Protein AF-A0A7V2X942-F1 (afdb_monomer_lite)

Radius of gyration: 26.46 Å; chains: 1; bounding box: 80×64×67 Å

pLDDT: mean 72.37, std 18.82, range [25.97, 95.19]

Structure (mmCIF, N/CA/C/O backbone):
data_AF-A0A7V2X942-F1
#
_entry.id   AF-A0A7V2X942-F1
#
loop_
_atom_site.group_PDB
_atom_site.id
_atom_site.type_symbol
_atom_site.label_atom_id
_atom_site.label_alt_id
_atom_site.label_comp_id
_atom_site.label_asym_id
_atom_site.label_entity_id
_atom_site.label_seq_id
_atom_site.pdbx_PDB_ins_code
_atom_site.Cartn_x
_atom_site.Cartn_y
_atom_site.Cartn_z
_atom_site.occupancy
_atom_site.B_iso_or_equiv
_atom_site.auth_seq_id
_atom_site.auth_comp_id
_atom_site.auth_asym_id
_atom_site.auth_atom_id
_atom_site.pdbx_PDB_model_num
ATOM 1 N N . MET A 1 1 ? -52.838 -31.222 39.484 1.00 51.66 1 MET A N 1
ATOM 2 C CA . MET A 1 1 ? -52.151 -30.084 40.133 1.00 51.66 1 MET A CA 1
ATOM 3 C C . MET A 1 1 ? -51.310 -29.405 39.066 1.00 51.66 1 MET A C 1
ATOM 5 O O . MET A 1 1 ? -50.659 -30.112 38.314 1.00 51.66 1 MET A O 1
ATOM 9 N N . LYS A 1 2 ? -51.457 -28.090 38.876 1.00 62.53 2 LYS A N 1
ATOM 10 C CA . LYS A 1 2 ? -50.834 -27.348 37.770 1.00 62.53 2 LYS A CA 1
ATOM 11 C C . LYS A 1 2 ? -49.681 -26.539 38.351 1.00 62.53 2 LYS A C 1
ATOM 13 O O . LYS A 1 2 ? -49.923 -25.525 39.005 1.00 62.53 2 LYS A O 1
ATOM 18 N N . ASP A 1 3 ? -48.462 -27.030 38.169 1.00 62.97 3 ASP A N 1
ATOM 19 C CA . ASP A 1 3 ? -47.255 -26.383 38.676 1.00 62.97 3 ASP A CA 1
ATOM 20 C C . ASP A 1 3 ? -47.063 -25.052 37.948 1.00 62.97 3 ASP A C 1
ATOM 22 O O . ASP A 1 3 ? -46.877 -24.996 36.731 1.00 62.97 3 ASP A O 1
ATOM 26 N N . ARG A 1 4 ? -47.188 -23.944 38.684 1.00 67.31 4 ARG A N 1
ATOM 27 C CA . ARG A 1 4 ? -46.929 -22.614 38.133 1.00 67.31 4 ARG A CA 1
ATOM 28 C C . ARG A 1 4 ? -45.420 -22.429 38.042 1.00 67.31 4 ARG A C 1
ATOM 30 O O . ARG A 1 4 ? -44.764 -22.228 39.061 1.00 67.31 4 ARG A O 1
ATOM 37 N N . ALA A 1 5 ? -44.884 -22.500 36.826 1.00 67.19 5 ALA A N 1
ATOM 38 C CA . ALA A 1 5 ? -43.506 -22.122 36.542 1.00 67.19 5 ALA A CA 1
ATOM 39 C C . ALA A 1 5 ? -43.265 -20.687 37.042 1.00 67.19 5 ALA A C 1
ATOM 41 O O . ALA A 1 5 ? -43.983 -19.761 36.663 1.00 67.19 5 ALA A O 1
ATOM 42 N N . LYS A 1 6 ? -42.294 -20.506 37.945 1.00 64.69 6 LYS A N 1
ATOM 43 C CA . LYS A 1 6 ? -41.880 -19.182 38.419 1.00 64.69 6 LYS A CA 1
ATOM 44 C C . LYS A 1 6 ? -41.243 -18.430 37.252 1.00 64.69 6 LYS A C 1
ATOM 46 O O . LYS A 1 6 ? -40.155 -18.790 36.813 1.00 64.69 6 LYS A O 1
ATOM 51 N N . THR A 1 7 ? -41.900 -17.380 36.776 1.00 67.38 7 THR A N 1
ATOM 52 C CA . THR A 1 7 ? -41.284 -16.412 35.867 1.00 67.38 7 THR A CA 1
ATOM 53 C C . THR A 1 7 ? -40.210 -15.651 36.645 1.00 67.38 7 THR A C 1
ATOM 55 O O . THR A 1 7 ? -40.533 -14.844 37.514 1.00 67.38 7 THR A O 1
ATOM 58 N N . ALA A 1 8 ? -38.937 -15.949 36.387 1.00 72.81 8 ALA A N 1
ATOM 59 C CA . ALA A 1 8 ? -37.821 -15.177 36.924 1.00 72.81 8 ALA A CA 1
ATOM 60 C C . ALA A 1 8 ? -37.770 -13.817 36.208 1.00 72.81 8 ALA A C 1
ATOM 62 O O . ALA A 1 8 ? -37.641 -13.766 34.986 1.00 72.81 8 ALA A O 1
ATOM 63 N N . GLY A 1 9 ? -37.931 -12.725 36.956 1.00 77.81 9 GLY A N 1
ATOM 64 C CA . GLY A 1 9 ? -37.763 -11.359 36.457 1.00 77.81 9 GLY A CA 1
ATOM 65 C C . GLY A 1 9 ? -36.366 -10.831 36.780 1.00 77.81 9 GLY A C 1
ATOM 66 O O . GLY A 1 9 ? -35.834 -11.137 37.844 1.00 77.81 9 GLY A O 1
ATOM 67 N N . PHE A 1 10 ? -35.788 -10.040 35.875 1.00 80.00 10 PHE A N 1
ATOM 68 C CA . PHE A 1 10 ? -34.543 -9.305 36.120 1.00 80.00 10 PHE A CA 1
ATOM 69 C C . PHE A 1 10 ? -34.796 -8.115 37.048 1.00 80.00 10 PHE A C 1
ATOM 71 O O . PHE A 1 10 ? -35.808 -7.419 36.923 1.00 80.00 10 PHE A O 1
ATOM 78 N N . THR A 1 11 ? -33.868 -7.852 37.964 1.00 89.25 11 THR A N 1
ATOM 79 C CA . THR A 1 11 ? -33.931 -6.665 38.819 1.00 89.25 11 THR A CA 1
ATOM 80 C C . THR A 1 11 ? -33.437 -5.424 38.066 1.00 89.25 11 THR A C 1
ATOM 82 O O . THR A 1 11 ? -32.523 -5.488 37.244 1.00 89.25 11 THR A O 1
ATOM 85 N N . LEU A 1 12 ? -34.012 -4.252 38.363 1.00 88.06 12 LEU A N 1
ATOM 86 C CA . LEU A 1 12 ? -33.547 -2.973 37.798 1.00 88.06 12 LEU A CA 1
ATOM 87 C C . LEU A 1 12 ? -32.070 -2.706 38.116 1.00 88.06 12 LEU A C 1
ATOM 89 O O . LEU A 1 12 ? -31.360 -2.134 37.295 1.00 88.06 12 LEU A O 1
ATOM 93 N N . ILE A 1 13 ? -31.603 -3.145 39.287 1.00 92.56 13 ILE A N 1
ATOM 94 C CA . ILE A 1 13 ? -30.211 -2.976 39.707 1.00 92.56 13 ILE A CA 1
ATOM 95 C C . ILE A 1 13 ? -29.246 -3.875 38.923 1.00 92.56 13 ILE A C 1
ATOM 97 O O . ILE A 1 13 ? -28.147 -3.427 38.604 1.00 92.56 13 ILE A O 1
ATOM 101 N N . GLU A 1 14 ? -29.655 -5.090 38.541 1.00 90.50 14 GLU A N 1
ATOM 102 C CA . GLU A 1 14 ? -28.864 -5.938 37.638 1.00 90.50 14 GLU A CA 1
ATOM 103 C C . GLU A 1 14 ? -28.677 -5.262 36.286 1.00 90.50 14 GLU A C 1
ATOM 105 O O . GLU A 1 14 ? -27.558 -5.186 35.784 1.00 90.50 14 GLU A O 1
ATOM 110 N N . VAL A 1 15 ? -29.748 -4.707 35.718 1.00 91.38 15 VAL A N 1
ATOM 111 C CA . VAL A 1 15 ? -29.653 -4.009 34.432 1.00 91.38 15 VAL A CA 1
ATOM 112 C C . VAL A 1 15 ? -28.805 -2.737 34.561 1.00 91.38 15 VAL A C 1
ATOM 114 O O . VAL A 1 15 ? -27.996 -2.459 33.678 1.00 91.38 15 VAL A O 1
ATOM 117 N N . LEU A 1 16 ? -28.914 -2.006 35.678 1.00 91.25 16 LEU A N 1
ATOM 118 C CA . LEU A 1 16 ? -28.149 -0.782 35.946 1.00 91.25 16 LEU A CA 1
ATOM 119 C C . LEU A 1 16 ? -26.635 -1.037 36.035 1.00 91.25 16 LEU A C 1
ATOM 121 O O . LEU A 1 16 ? -25.843 -0.302 35.444 1.00 91.25 16 LEU A O 1
ATOM 125 N N . LEU A 1 17 ? -26.221 -2.083 36.756 1.00 93.06 17 LEU A N 1
ATOM 126 C CA . LEU A 1 17 ? -24.806 -2.436 36.879 1.00 93.06 17 LEU A CA 1
ATOM 127 C C . LEU A 1 17 ? -24.234 -2.878 35.523 1.00 93.06 17 LEU A C 1
ATOM 129 O O . LEU A 1 17 ? -23.119 -2.494 35.171 1.00 93.06 17 LEU A O 1
ATOM 133 N N . VAL A 1 18 ? -25.010 -3.637 34.742 1.00 94.25 18 VAL A N 1
ATOM 134 C CA . VAL A 1 18 ? -24.592 -4.133 33.422 1.00 94.25 18 VAL A CA 1
ATOM 135 C C . VAL A 1 18 ? -24.328 -2.978 32.459 1.00 94.25 18 VAL A C 1
ATOM 137 O O . VAL A 1 18 ? -23.242 -2.908 31.883 1.00 94.25 18 VAL A O 1
ATOM 140 N N . ILE A 1 19 ? -25.266 -2.034 32.320 1.00 94.44 19 ILE A N 1
ATOM 141 C CA . ILE A 1 19 ? -25.045 -0.866 31.452 1.00 94.44 19 ILE A CA 1
ATOM 142 C C . ILE A 1 19 ? -23.899 0.012 31.973 1.00 94.44 19 ILE A C 1
ATOM 144 O O . ILE A 1 19 ? -23.135 0.548 31.174 1.00 94.44 19 ILE A O 1
ATOM 148 N N . GLY A 1 20 ? -23.719 0.098 33.297 1.00 94.75 20 GLY A N 1
ATOM 149 C CA . GLY A 1 20 ? -22.613 0.826 33.916 1.00 94.75 20 GLY A CA 1
ATOM 150 C C . GLY A 1 20 ? -21.244 0.274 33.513 1.00 94.75 20 GLY A C 1
ATOM 151 O O . GLY A 1 20 ? -20.373 1.033 33.087 1.00 94.75 20 GLY A O 1
ATOM 152 N N . ILE A 1 21 ? -21.063 -1.048 33.572 1.00 95.19 21 ILE A N 1
ATOM 153 C CA . ILE A 1 21 ? -19.805 -1.699 33.180 1.00 95.19 21 ILE A CA 1
ATOM 154 C C . ILE A 1 21 ? -19.565 -1.561 31.667 1.00 95.19 21 ILE A C 1
ATOM 156 O O . ILE A 1 21 ? -18.447 -1.246 31.254 1.00 95.19 21 ILE A O 1
ATOM 160 N N . VAL A 1 22 ? -20.599 -1.729 30.831 1.00 94.25 22 VAL A N 1
ATOM 161 C CA . VAL A 1 22 ? -20.476 -1.585 29.366 1.00 94.25 22 VAL A CA 1
ATOM 162 C C . VAL A 1 22 ? -20.051 -0.164 28.974 1.00 94.25 22 VAL A C 1
ATOM 164 O O . VAL A 1 22 ? -19.186 -0.013 28.112 1.00 94.25 22 VAL A O 1
ATOM 167 N N . CYS A 1 23 ? -20.573 0.874 29.636 1.00 93.31 23 CYS A N 1
ATOM 168 C CA . CYS A 1 23 ? -20.173 2.264 29.393 1.00 93.31 23 CYS A CA 1
ATOM 169 C C . CYS A 1 23 ? -18.691 2.522 29.713 1.00 93.31 23 CYS A C 1
ATOM 171 O O . CYS A 1 23 ? -18.012 3.211 28.950 1.00 93.31 23 CYS A O 1
ATOM 173 N N . ILE A 1 24 ? -18.170 1.943 30.802 1.00 93.06 24 ILE A N 1
ATOM 174 C CA . ILE A 1 24 ? -16.750 2.070 31.172 1.00 93.06 24 ILE A CA 1
ATOM 175 C C . ILE A 1 24 ? -15.861 1.379 30.126 1.00 93.06 24 ILE A C 1
ATOM 177 O O . ILE A 1 24 ? -14.900 1.979 29.641 1.00 93.06 24 ILE A O 1
ATOM 181 N N . LEU A 1 25 ? -16.198 0.145 29.732 1.00 93.00 25 LEU A N 1
ATOM 182 C CA . LEU A 1 25 ? -15.440 -0.607 28.723 1.00 93.00 25 LEU A CA 1
ATOM 183 C C . LEU A 1 25 ? -15.456 0.088 27.352 1.00 93.00 25 LEU A C 1
ATOM 185 O O . LEU A 1 25 ? -14.412 0.206 26.706 1.00 93.00 25 LEU A O 1
ATOM 189 N N . ALA A 1 26 ? -16.618 0.590 26.926 1.00 87.88 26 ALA A N 1
ATOM 190 C CA . ALA A 1 26 ? -16.758 1.324 25.672 1.00 87.88 26 ALA A CA 1
ATOM 191 C C . ALA A 1 26 ? -15.941 2.627 25.678 1.00 87.88 26 ALA A C 1
ATOM 193 O O . ALA A 1 26 ? -15.289 2.939 24.682 1.00 87.88 26 ALA A O 1
ATOM 194 N N . GLY A 1 27 ? -15.908 3.349 26.805 1.00 85.81 27 GLY A N 1
ATOM 195 C CA . GLY A 1 27 ? -15.112 4.569 26.955 1.00 85.81 27 GLY A CA 1
ATOM 196 C C . GLY A 1 27 ? -13.612 4.347 26.732 1.00 85.81 27 GLY A C 1
ATOM 197 O O . GLY A 1 27 ? -12.976 5.128 26.024 1.00 85.81 27 GLY A O 1
ATOM 198 N N . ILE A 1 28 ? -13.050 3.251 27.257 1.00 84.06 28 ILE A N 1
ATOM 199 C CA . ILE A 1 28 ? -11.627 2.913 27.061 1.00 84.06 28 ILE A CA 1
ATOM 200 C C . ILE A 1 28 ? -11.344 2.549 25.593 1.00 84.06 28 ILE A C 1
ATOM 202 O O . ILE A 1 28 ? -10.320 2.946 25.032 1.00 84.06 28 ILE A O 1
ATOM 206 N N . ALA A 1 29 ? -12.259 1.829 24.938 1.00 76.50 29 ALA A N 1
ATOM 207 C CA . ALA A 1 29 ? -12.080 1.382 23.557 1.00 76.50 29 ALA A CA 1
ATOM 208 C C . ALA A 1 29 ? -12.009 2.542 22.541 1.00 76.50 29 ALA A C 1
ATOM 210 O O . ALA A 1 29 ? -11.243 2.465 21.575 1.00 76.50 29 ALA A O 1
ATOM 211 N N . VAL A 1 30 ? -12.753 3.635 22.765 1.00 75.06 30 VAL A N 1
ATOM 212 C CA . VAL A 1 30 ? -12.797 4.793 21.849 1.00 75.06 30 VAL A CA 1
ATOM 213 C C . VAL A 1 30 ? -11.419 5.431 21.655 1.00 75.06 30 VAL A C 1
ATOM 215 O O . VAL A 1 30 ? -11.063 5.775 20.527 1.00 75.06 30 VAL A O 1
ATOM 218 N N . PHE A 1 31 ? -10.607 5.536 22.711 1.00 69.31 31 PHE A N 1
ATOM 219 C CA . PHE A 1 31 ? -9.278 6.149 22.613 1.00 69.31 31 PHE A CA 1
ATOM 220 C C . PHE A 1 31 ? -8.318 5.352 21.708 1.00 69.31 31 PHE A C 1
ATOM 222 O O . PHE A 1 31 ? -7.492 5.930 21.005 1.00 69.31 31 PHE A O 1
ATOM 229 N N . SER A 1 32 ? -8.445 4.023 21.671 1.00 70.19 32 SER A N 1
ATOM 230 C CA . SER A 1 32 ? -7.518 3.149 20.935 1.00 70.19 32 SER A CA 1
ATOM 231 C C . SER A 1 32 ? -7.975 2.807 19.508 1.00 70.19 32 SER A C 1
ATOM 233 O O . SER A 1 32 ? -7.152 2.491 18.640 1.00 70.19 32 SER A O 1
ATOM 235 N N . TYR A 1 33 ? -9.279 2.894 19.228 1.00 77.44 33 TYR A N 1
ATOM 236 C CA . TYR A 1 33 ? -9.850 2.453 17.953 1.00 77.44 33 TYR A CA 1
ATOM 237 C C . TYR A 1 33 ? -9.317 3.235 16.739 1.00 77.44 33 TYR A C 1
ATOM 239 O O . TYR A 1 33 ? -8.958 2.634 15.727 1.00 77.44 33 TYR A O 1
ATOM 247 N N . SER A 1 34 ? -9.200 4.563 16.845 1.00 73.69 34 SER A N 1
ATOM 248 C CA . SER A 1 34 ? -8.756 5.413 15.727 1.00 73.69 34 SER A CA 1
ATOM 249 C C . SER A 1 34 ? -7.305 5.128 15.313 1.00 73.69 34 SER A C 1
ATOM 251 O O . SER A 1 34 ? -7.021 4.907 14.136 1.00 73.69 34 SER A O 1
ATOM 253 N N . SER A 1 35 ? -6.387 5.033 16.283 1.00 75.12 35 SER A N 1
ATOM 254 C CA . SER A 1 35 ? -4.972 4.750 16.002 1.00 75.12 35 SER A CA 1
ATOM 255 C C . SER A 1 35 ? -4.771 3.337 15.451 1.00 75.12 35 SER A C 1
ATOM 257 O O . SER A 1 35 ? -4.022 3.141 14.494 1.00 75.12 35 SER A O 1
ATOM 259 N N . SER A 1 36 ? -5.471 2.351 16.021 1.00 81.00 36 SER A N 1
ATOM 260 C CA . SER A 1 36 ? -5.388 0.956 15.577 1.00 81.00 36 SER A CA 1
ATOM 261 C C . SER A 1 36 ? -5.909 0.775 14.148 1.00 81.00 36 SER A C 1
ATOM 263 O O . SER A 1 36 ? -5.323 0.024 13.371 1.00 81.00 36 SER A O 1
ATOM 265 N N . LYS A 1 37 ? -6.956 1.515 13.764 1.00 82.00 37 LYS A N 1
ATOM 266 C CA . LYS A 1 37 ? -7.506 1.495 12.404 1.00 82.00 37 LYS A CA 1
ATOM 267 C C . LYS A 1 37 ? -6.512 2.029 11.367 1.00 82.00 37 LYS A C 1
ATOM 269 O O . LYS A 1 37 ? -6.309 1.382 10.344 1.00 82.00 37 LYS A O 1
ATOM 274 N N . THR A 1 38 ? -5.846 3.151 11.641 1.00 79.81 38 THR A N 1
ATOM 275 C CA . THR A 1 38 ? -4.814 3.688 10.734 1.00 79.81 38 THR A CA 1
ATOM 276 C C . THR A 1 38 ? -3.635 2.727 10.592 1.00 79.81 38 THR A C 1
ATOM 278 O O . THR A 1 38 ? -3.178 2.481 9.481 1.00 79.81 38 THR A O 1
ATOM 281 N N . LYS A 1 39 ? -3.195 2.096 11.689 1.00 81.75 39 LYS A N 1
ATOM 282 C CA . LYS A 1 39 ? -2.141 1.067 11.641 1.00 81.75 39 LYS A CA 1
ATOM 283 C C . LYS A 1 39 ? -2.546 -0.153 10.811 1.00 81.75 39 LYS A C 1
ATOM 285 O O . LYS A 1 39 ? -1.702 -0.721 10.126 1.00 81.75 39 LYS A O 1
ATOM 290 N N . ALA A 1 40 ? -3.818 -0.549 10.854 1.00 83.94 40 ALA A N 1
ATOM 291 C CA . ALA A 1 40 ? -4.326 -1.634 10.020 1.00 83.94 40 ALA A CA 1
ATOM 292 C C . ALA A 1 40 ? -4.278 -1.268 8.527 1.00 83.94 40 ALA A C 1
ATOM 294 O O . ALA A 1 40 ? -3.838 -2.078 7.718 1.00 83.94 40 ALA A O 1
ATOM 295 N N . PHE A 1 41 ? -4.654 -0.040 8.161 1.00 85.69 41 PHE A N 1
ATOM 296 C CA . PHE A 1 41 ? -4.530 0.456 6.784 1.00 85.69 41 PHE A CA 1
ATOM 297 C C . PHE A 1 41 ? -3.081 0.477 6.297 1.00 85.69 41 PHE A C 1
ATOM 299 O O . PHE A 1 41 ? -2.787 0.021 5.192 1.00 85.69 41 PHE A O 1
ATOM 306 N N . ASP A 1 42 ? -2.178 0.952 7.150 1.00 82.94 42 ASP A N 1
ATOM 307 C CA . ASP A 1 42 ? -0.746 0.973 6.882 1.00 82.94 42 ASP A CA 1
ATOM 308 C C . ASP A 1 42 ? -0.187 -0.446 6.670 1.00 82.94 42 ASP A C 1
ATOM 310 O O . ASP A 1 42 ? 0.591 -0.674 5.745 1.00 82.94 42 ASP A O 1
ATOM 314 N N . ALA A 1 43 ? -0.617 -1.417 7.483 1.00 84.44 43 ALA A N 1
ATOM 315 C CA . ALA A 1 43 ? -0.206 -2.813 7.351 1.00 84.44 43 ALA A CA 1
ATOM 316 C C . ALA A 1 43 ? -0.661 -3.432 6.021 1.00 84.44 43 ALA A C 1
ATOM 318 O O . ALA A 1 43 ? 0.122 -4.128 5.379 1.00 84.44 43 ALA A O 1
ATOM 319 N N . VAL A 1 44 ? -1.891 -3.141 5.583 1.00 88.38 44 VAL A N 1
ATOM 320 C CA . VAL A 1 44 ? -2.419 -3.622 4.295 1.00 88.38 44 VAL A CA 1
ATOM 321 C C . VAL A 1 44 ? -1.617 -3.038 3.127 1.00 88.38 44 VAL A C 1
ATOM 323 O O . VAL A 1 44 ? -1.186 -3.779 2.249 1.00 88.38 44 VAL A O 1
ATOM 326 N N . ALA A 1 45 ? -1.343 -1.729 3.132 1.00 85.94 45 ALA A N 1
ATOM 327 C CA . ALA A 1 45 ? -0.556 -1.096 2.070 1.00 85.94 45 ALA A CA 1
ATOM 328 C C . ALA A 1 45 ? 0.889 -1.621 2.012 1.00 85.94 45 ALA A C 1
ATOM 330 O O . ALA A 1 45 ? 1.447 -1.809 0.928 1.00 85.94 45 ALA A O 1
ATOM 331 N N . LEU A 1 46 ? 1.496 -1.865 3.174 1.00 83.75 46 LEU A N 1
ATOM 332 C CA . LEU A 1 46 ? 2.838 -2.425 3.283 1.00 83.75 46 LEU A CA 1
ATOM 333 C C . LEU A 1 46 ? 2.906 -3.868 2.762 1.00 83.75 46 LEU A C 1
ATOM 335 O O . LEU A 1 46 ? 3.879 -4.236 2.105 1.00 83.75 46 LEU A O 1
ATOM 339 N N . GLU A 1 47 ? 1.893 -4.679 3.052 1.00 87.31 47 GLU A N 1
ATOM 340 C CA . GLU A 1 47 ? 1.815 -6.059 2.576 1.00 87.31 47 GLU A CA 1
ATOM 341 C C . GLU A 1 47 ? 1.651 -6.122 1.053 1.00 87.31 47 GLU A C 1
ATOM 343 O O . GLU A 1 47 ? 2.395 -6.836 0.380 1.00 87.31 47 GLU A O 1
ATOM 348 N N . ASP A 1 48 ? 0.780 -5.285 0.488 1.00 90.62 48 ASP A N 1
ATOM 349 C CA . ASP A 1 48 ? 0.648 -5.146 -0.965 1.00 90.62 48 ASP A CA 1
ATOM 350 C C . ASP A 1 48 ? 1.974 -4.747 -1.625 1.00 90.62 48 ASP A C 1
ATOM 352 O O . ASP A 1 48 ? 2.334 -5.292 -2.667 1.00 90.62 48 ASP A O 1
ATOM 356 N N . LEU A 1 49 ? 2.738 -3.836 -1.010 1.00 88.31 49 LEU A N 1
ATOM 357 C CA . LEU A 1 49 ? 4.049 -3.439 -1.524 1.00 88.31 49 LEU A CA 1
ATOM 358 C C . LEU A 1 49 ? 5.038 -4.614 -1.538 1.00 88.31 49 LEU A C 1
ATOM 360 O O . LEU A 1 49 ? 5.789 -4.770 -2.500 1.00 88.31 49 LEU A O 1
ATOM 364 N N . ARG A 1 50 ? 5.033 -5.456 -0.497 1.00 86.25 50 ARG A N 1
ATOM 365 C CA . ARG A 1 50 ? 5.884 -6.656 -0.423 1.00 86.25 50 ARG A CA 1
ATOM 366 C C . ARG A 1 50 ? 5.519 -7.679 -1.483 1.00 86.25 50 ARG A C 1
ATOM 368 O O . ARG A 1 50 ? 6.407 -8.204 -2.153 1.00 86.25 50 ARG A O 1
ATOM 375 N N . GLN A 1 51 ? 4.226 -7.940 -1.649 1.00 90.75 51 GLN A N 1
ATOM 376 C CA . GLN A 1 51 ? 3.747 -8.849 -2.6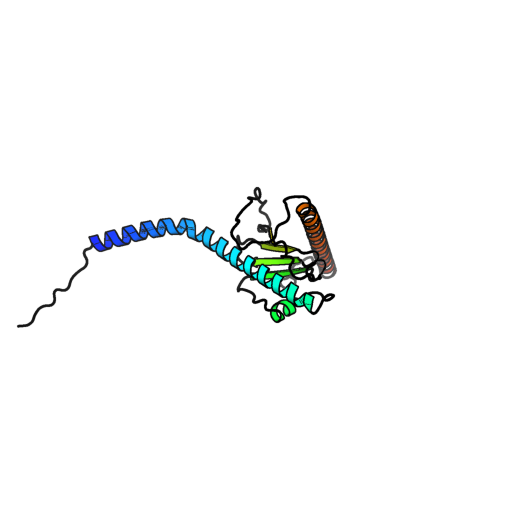83 1.00 90.75 51 GLN A CA 1
ATOM 377 C C . GLN A 1 51 ? 4.084 -8.318 -4.075 1.00 90.75 51 GLN A C 1
ATOM 379 O O . GLN A 1 51 ? 4.596 -9.070 -4.899 1.00 90.75 51 GLN A O 1
ATOM 384 N N . ALA A 1 52 ? 3.886 -7.020 -4.319 1.00 90.38 52 ALA A N 1
ATOM 385 C CA . ALA A 1 52 ? 4.248 -6.387 -5.582 1.00 90.38 52 ALA A CA 1
ATOM 386 C C . ALA A 1 52 ? 5.752 -6.493 -5.866 1.00 90.38 52 ALA A C 1
ATOM 388 O O . ALA A 1 52 ? 6.131 -6.839 -6.980 1.00 90.38 52 ALA A O 1
ATOM 389 N N . TYR A 1 53 ? 6.606 -6.254 -4.867 1.00 87.06 53 TYR A N 1
ATOM 390 C CA . TYR A 1 53 ? 8.052 -6.410 -5.019 1.00 87.06 53 TYR A CA 1
ATOM 391 C C . TYR A 1 53 ? 8.437 -7.856 -5.362 1.00 87.06 53 TYR A C 1
ATOM 393 O O . TYR A 1 53 ? 9.168 -8.089 -6.319 1.00 87.06 53 TYR A O 1
ATOM 401 N N . SER A 1 54 ? 7.886 -8.835 -4.639 1.00 86.81 54 SER A N 1
ATOM 402 C CA . SER A 1 54 ? 8.129 -10.260 -4.903 1.00 86.81 54 SER A CA 1
ATOM 403 C C . SER A 1 54 ? 7.698 -10.668 -6.319 1.00 86.81 54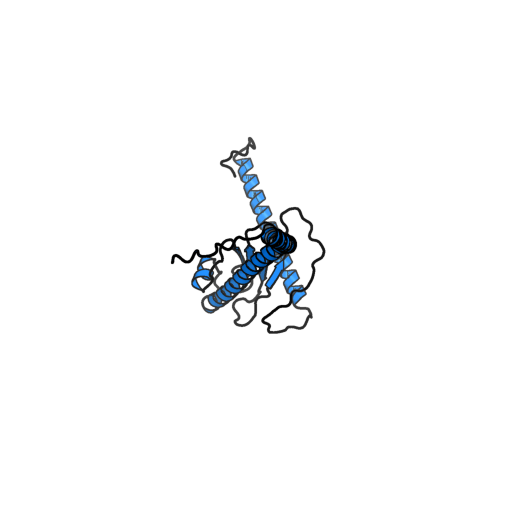 SER A C 1
ATOM 405 O O . SER A 1 54 ? 8.454 -11.309 -7.051 1.00 86.81 54 SER A O 1
ATOM 407 N N . SER A 1 55 ? 6.515 -10.227 -6.754 1.00 90.38 55 SER A N 1
ATOM 408 C CA . SER A 1 55 ? 6.028 -10.445 -8.119 1.00 90.38 55 SER A CA 1
ATOM 409 C C . SER A 1 55 ? 6.886 -9.746 -9.175 1.00 90.38 55 SER A C 1
ATOM 411 O O . SER A 1 55 ? 7.079 -10.301 -10.254 1.00 90.38 55 SER A O 1
ATOM 413 N N . ALA A 1 56 ? 7.430 -8.563 -8.879 1.00 89.56 56 ALA A N 1
ATOM 414 C CA . ALA A 1 56 ? 8.353 -7.865 -9.770 1.00 89.56 56 ALA A CA 1
ATOM 415 C C . ALA A 1 56 ? 9.658 -8.651 -9.956 1.00 89.56 56 ALA A C 1
ATOM 417 O O . ALA A 1 56 ? 10.075 -8.879 -11.089 1.00 89.56 56 ALA A O 1
ATOM 418 N N . THR A 1 57 ? 10.266 -9.143 -8.873 1.00 85.38 57 THR A N 1
ATOM 419 C CA . THR A 1 57 ? 11.463 -9.998 -8.954 1.00 85.38 57 THR A CA 1
ATOM 420 C C . THR A 1 57 ? 11.182 -11.283 -9.737 1.00 85.38 57 THR A C 1
ATOM 422 O O . THR A 1 57 ? 11.990 -11.694 -10.568 1.00 85.38 57 THR A O 1
ATOM 425 N N . ALA A 1 58 ? 10.010 -11.897 -9.537 1.00 88.50 58 ALA A N 1
ATOM 426 C CA . ALA A 1 58 ? 9.597 -13.067 -10.310 1.00 88.50 58 ALA A CA 1
ATOM 427 C C . ALA A 1 58 ? 9.437 -12.758 -11.810 1.00 88.50 58 ALA A C 1
ATOM 429 O O . ALA A 1 58 ? 9.805 -13.586 -12.640 1.00 88.50 58 ALA A O 1
ATOM 430 N N . PHE A 1 59 ? 8.923 -11.578 -12.166 1.00 91.44 59 PHE A N 1
ATOM 431 C CA . PHE A 1 59 ? 8.832 -11.123 -13.554 1.00 91.44 59 PHE A CA 1
ATOM 432 C C . PHE A 1 59 ? 10.218 -10.961 -14.194 1.00 91.44 59 PHE A C 1
ATOM 434 O O . PHE A 1 59 ? 10.458 -11.502 -15.276 1.00 91.44 59 PHE A O 1
ATOM 441 N N . PHE A 1 60 ? 11.151 -10.286 -13.514 1.00 89.75 60 PHE A N 1
ATOM 442 C CA . PHE A 1 60 ? 12.491 -10.029 -14.056 1.00 89.75 60 PHE A CA 1
ATOM 443 C C . PHE A 1 60 ? 13.323 -11.296 -14.276 1.00 89.75 60 PHE A C 1
ATOM 445 O O . PHE A 1 60 ? 14.198 -11.293 -15.138 1.00 89.75 60 PHE A O 1
ATOM 452 N N . LEU A 1 61 ? 13.013 -12.402 -13.589 1.00 88.06 61 LEU A N 1
ATOM 453 C CA . LEU A 1 61 ? 13.654 -13.696 -13.843 1.00 88.06 61 LEU A CA 1
ATOM 454 C C . LEU A 1 61 ? 13.425 -14.199 -15.279 1.00 88.06 61 LEU A C 1
ATOM 456 O O . LEU A 1 61 ? 14.298 -14.841 -15.858 1.00 88.06 61 LEU A O 1
ATOM 460 N N . TYR A 1 62 ? 12.254 -13.914 -15.852 1.00 89.62 62 TYR A N 1
ATOM 461 C CA . TYR A 1 62 ? 11.901 -14.314 -17.219 1.00 89.62 62 TYR A CA 1
ATOM 462 C C . TYR A 1 62 ? 12.065 -13.174 -18.229 1.00 89.62 62 TYR A C 1
ATOM 464 O O . TYR A 1 62 ? 12.197 -13.426 -19.426 1.00 89.62 62 TYR A O 1
ATOM 472 N N . HIS A 1 63 ? 12.064 -11.927 -17.754 1.00 88.94 63 HIS A N 1
ATOM 473 C CA . HIS A 1 63 ? 12.099 -10.721 -18.574 1.00 88.94 63 HIS A CA 1
ATOM 474 C C . HIS A 1 63 ? 13.179 -9.737 -18.085 1.00 88.94 63 HIS A C 1
ATOM 476 O O . HIS A 1 63 ? 12.844 -8.654 -17.599 1.00 88.94 63 HIS A O 1
ATOM 482 N N . PRO A 1 64 ? 14.473 -10.082 -18.219 1.00 83.88 64 PRO A N 1
ATOM 483 C CA . PRO A 1 64 ? 15.570 -9.356 -17.573 1.00 83.88 64 PRO A CA 1
ATOM 484 C C . PRO A 1 64 ? 15.743 -7.914 -18.059 1.00 83.88 64 PRO A C 1
ATOM 486 O O . PRO A 1 64 ? 16.196 -7.087 -17.282 1.00 83.88 64 PRO A O 1
ATOM 489 N N . ASP A 1 65 ? 15.342 -7.599 -19.296 1.00 85.88 65 ASP A N 1
ATOM 490 C CA . ASP A 1 65 ? 15.493 -6.263 -19.898 1.00 85.88 65 ASP A CA 1
ATOM 491 C C . ASP A 1 65 ? 14.157 -5.518 -20.078 1.00 85.88 65 ASP A C 1
ATOM 493 O O . ASP A 1 65 ? 14.105 -4.429 -20.652 1.00 85.88 65 ASP A O 1
ATOM 497 N N . SER A 1 66 ? 13.042 -6.111 -19.641 1.00 87.75 66 SER A N 1
ATOM 498 C CA . SER A 1 66 ? 11.715 -5.520 -19.849 1.00 87.75 66 SER A CA 1
ATOM 499 C C . SER A 1 66 ? 11.337 -4.567 -18.726 1.00 87.75 66 SER A C 1
ATOM 501 O O . SER A 1 66 ? 11.776 -4.705 -17.590 1.00 87.75 66 SER A O 1
ATOM 503 N N . THR A 1 67 ? 10.472 -3.604 -19.036 1.00 89.94 67 THR A N 1
ATOM 504 C CA . THR A 1 67 ? 9.889 -2.718 -18.024 1.00 89.94 67 THR A CA 1
ATOM 505 C C . THR A 1 67 ? 8.624 -3.347 -17.455 1.00 89.94 67 THR A C 1
ATOM 507 O O . THR A 1 67 ? 7.731 -3.737 -18.203 1.00 89.94 67 THR A O 1
ATOM 510 N N . LEU A 1 68 ? 8.546 -3.421 -16.132 1.00 91.62 68 LEU A N 1
ATOM 511 C CA . LEU A 1 68 ? 7.407 -3.950 -15.398 1.00 91.62 68 LEU A CA 1
ATOM 512 C C . LEU A 1 68 ? 6.169 -3.053 -15.549 1.00 91.62 68 LEU A C 1
ATOM 514 O O . LEU A 1 68 ? 6.223 -1.853 -15.268 1.00 91.62 68 LEU A O 1
ATOM 518 N N . THR A 1 69 ? 5.026 -3.648 -15.892 1.00 91.81 69 THR A N 1
ATOM 519 C CA . THR A 1 69 ? 3.717 -2.978 -15.870 1.00 91.81 69 THR A CA 1
ATOM 520 C C . THR A 1 69 ? 2.804 -3.527 -14.771 1.00 91.81 69 THR A C 1
ATOM 522 O O . THR A 1 69 ? 3.026 -4.596 -14.197 1.00 91.81 69 THR A O 1
ATOM 525 N N . GLN A 1 70 ? 1.707 -2.820 -14.480 1.00 89.06 70 GLN A N 1
ATOM 526 C CA . GLN A 1 70 ? 0.742 -3.270 -13.471 1.00 89.06 70 GLN A CA 1
ATOM 527 C C . GLN A 1 70 ? -0.007 -4.550 -13.884 1.00 89.06 70 GLN A C 1
ATOM 529 O O . GLN A 1 70 ? -0.435 -5.320 -13.020 1.00 89.06 70 GLN A O 1
ATOM 534 N N . SER A 1 71 ? -0.152 -4.812 -15.187 1.00 91.88 71 SER A N 1
ATOM 535 C CA . SER A 1 71 ? -0.658 -6.095 -15.687 1.00 91.88 71 SER A CA 1
ATOM 536 C C . SER A 1 71 ? 0.314 -7.241 -15.432 1.00 91.88 71 SER A C 1
ATOM 538 O O . SER A 1 71 ? -0.136 -8.339 -15.101 1.00 91.88 71 SER A O 1
ATOM 540 N N . ASP A 1 72 ? 1.619 -6.991 -15.537 1.00 92.56 72 ASP A N 1
ATOM 541 C CA . ASP A 1 72 ? 2.640 -8.015 -15.312 1.00 92.56 72 ASP A CA 1
ATOM 542 C C . ASP A 1 72 ? 2.661 -8.428 -13.846 1.00 92.56 72 ASP A C 1
ATOM 544 O O . ASP A 1 72 ? 2.563 -9.612 -13.547 1.00 92.56 72 ASP A O 1
ATOM 548 N N . LEU A 1 73 ? 2.617 -7.468 -12.919 1.00 91.81 73 LEU A N 1
ATOM 549 C CA . LEU A 1 73 ? 2.503 -7.768 -11.489 1.00 91.81 73 LEU A CA 1
ATOM 550 C C . LEU A 1 73 ? 1.376 -8.768 -11.189 1.00 91.81 73 LEU A C 1
ATOM 552 O O . LEU A 1 73 ? 1.599 -9.769 -10.509 1.00 91.81 73 LEU A O 1
ATOM 556 N N . LYS A 1 74 ? 0.178 -8.542 -11.743 1.00 94.06 74 LYS A N 1
ATOM 557 C CA . LYS A 1 74 ? -0.976 -9.435 -11.540 1.00 94.06 74 LYS A CA 1
ATOM 558 C C . LYS A 1 74 ? -0.757 -10.829 -12.130 1.00 94.06 74 LYS A C 1
ATOM 560 O O . LYS A 1 74 ? -1.167 -11.814 -11.521 1.00 94.06 74 LYS A O 1
ATOM 565 N N . ARG A 1 75 ? -0.109 -10.928 -13.297 1.00 94.19 75 ARG A N 1
ATOM 566 C CA . ARG A 1 75 ? 0.239 -12.219 -13.924 1.00 94.19 75 ARG A CA 1
ATOM 567 C C . ARG A 1 75 ? 1.229 -13.016 -13.078 1.00 94.19 75 ARG A C 1
ATOM 569 O O . ARG A 1 75 ? 1.121 -14.234 -13.018 1.00 94.19 75 ARG A O 1
ATOM 576 N N . TYR A 1 76 ? 2.135 -12.323 -12.394 1.00 91.88 76 TYR A N 1
ATOM 577 C CA . TYR A 1 76 ? 3.172 -12.903 -11.540 1.00 91.88 76 TYR A CA 1
ATOM 578 C C . TYR A 1 76 ? 2.769 -12.972 -10.055 1.00 91.88 76 TYR A C 1
ATOM 580 O O . TYR A 1 76 ? 3.620 -13.059 -9.169 1.00 91.88 76 TYR A O 1
ATOM 588 N N . GLY A 1 77 ? 1.462 -12.971 -9.765 1.00 90.19 77 GLY A N 1
ATOM 589 C CA . GLY A 1 77 ? 0.923 -13.329 -8.449 1.00 90.19 77 GLY A CA 1
ATOM 590 C C . GLY A 1 77 ? 0.570 -12.165 -7.524 1.00 90.19 77 GLY A C 1
ATOM 591 O O . GLY A 1 77 ? 0.093 -12.418 -6.418 1.00 90.19 77 GLY A O 1
ATOM 592 N N . PHE A 1 78 ? 0.726 -10.910 -7.953 1.00 93.69 78 PHE A N 1
ATOM 593 C CA . PHE A 1 78 ? 0.299 -9.763 -7.155 1.00 93.69 78 PHE A CA 1
ATOM 594 C C . PHE A 1 78 ? -1.230 -9.685 -7.099 1.00 93.69 78 PHE A C 1
ATOM 596 O O . PHE A 1 78 ? -1.912 -9.613 -8.128 1.00 93.69 78 PHE A O 1
ATOM 603 N N . ARG A 1 79 ? -1.777 -9.655 -5.882 1.00 94.38 79 ARG A N 1
ATOM 604 C CA . ARG A 1 79 ? -3.216 -9.555 -5.626 1.00 94.38 79 ARG A CA 1
ATOM 605 C C . ARG A 1 79 ? -3.494 -8.232 -4.912 1.00 94.38 79 ARG A C 1
ATOM 607 O O . ARG A 1 79 ? -3.287 -8.172 -3.707 1.00 94.38 79 ARG A O 1
ATOM 614 N N . PRO A 1 80 ? -3.952 -7.185 -5.620 1.00 91.00 80 PRO A N 1
ATOM 615 C CA . PRO A 1 80 ? -4.165 -5.884 -4.998 1.00 91.00 80 PRO A CA 1
ATOM 616 C C . PRO A 1 80 ? -5.258 -5.960 -3.932 1.00 91.00 80 PRO A C 1
ATOM 618 O O . PRO A 1 80 ? -6.350 -6.484 -4.185 1.00 91.00 80 PRO A O 1
ATOM 621 N N . SER A 1 81 ? -4.974 -5.393 -2.766 1.00 93.44 81 SER A N 1
ATOM 622 C CA . SER A 1 81 ? -5.949 -5.214 -1.703 1.00 93.44 81 SER A CA 1
ATOM 623 C C . SER A 1 81 ? -6.932 -4.090 -2.051 1.00 93.44 81 SER A C 1
ATOM 625 O O . SER A 1 81 ? -6.579 -3.110 -2.718 1.00 93.44 81 SER A O 1
ATOM 627 N N . PRO A 1 82 ? -8.197 -4.189 -1.604 1.00 92.38 82 PRO A N 1
ATOM 628 C CA . PRO A 1 82 ? -9.172 -3.132 -1.831 1.00 92.38 82 PRO A CA 1
ATOM 629 C C . PRO A 1 82 ? -8.708 -1.829 -1.173 1.00 92.38 82 PRO A C 1
ATOM 631 O O . PRO A 1 82 ? -8.216 -1.830 -0.045 1.00 92.38 82 PRO A O 1
ATOM 634 N N . ASN A 1 83 ? -8.917 -0.709 -1.866 1.00 90.12 83 ASN A N 1
ATOM 635 C CA . ASN A 1 83 ? -8.530 0.635 -1.426 1.00 90.12 83 ASN A CA 1
ATOM 636 C C . ASN A 1 83 ? -7.022 0.855 -1.245 1.00 90.12 83 ASN A C 1
ATOM 638 O O . ASN A 1 83 ? -6.642 1.869 -0.669 1.00 90.12 83 ASN A O 1
ATOM 642 N N . VAL A 1 84 ? -6.159 -0.024 -1.753 1.00 91.81 84 VAL A N 1
ATOM 643 C CA . VAL A 1 84 ? -4.731 0.272 -1.888 1.00 91.81 84 VAL A CA 1
ATOM 644 C C . VAL A 1 84 ? -4.453 0.787 -3.295 1.00 91.81 84 VAL A C 1
ATOM 646 O O . VAL A 1 84 ? -4.879 0.207 -4.292 1.00 91.81 84 VAL A O 1
ATOM 649 N N . ILE A 1 85 ? -3.731 1.899 -3.371 1.00 90.56 85 ILE A N 1
ATOM 650 C CA . ILE A 1 85 ? -3.211 2.469 -4.608 1.00 90.56 85 ILE A CA 1
ATOM 651 C C . ILE A 1 85 ? -1.736 2.083 -4.686 1.00 90.56 85 ILE A C 1
ATOM 653 O O . ILE A 1 85 ? -0.925 2.569 -3.894 1.00 90.56 85 ILE A O 1
ATOM 657 N N . LEU A 1 86 ? -1.409 1.208 -5.636 1.00 91.38 86 LEU A N 1
ATOM 658 C CA . LEU A 1 86 ? -0.037 0.852 -5.984 1.00 91.38 86 LEU A CA 1
ATOM 659 C C . LEU A 1 86 ? 0.372 1.593 -7.263 1.00 91.38 86 LEU A C 1
ATOM 661 O O . LEU A 1 86 ? -0.270 1.432 -8.303 1.00 91.38 86 LEU A O 1
ATOM 665 N N . SER A 1 87 ? 1.469 2.338 -7.195 1.00 89.69 87 SER A N 1
ATOM 666 C CA . SER A 1 87 ? 2.065 3.065 -8.314 1.00 89.69 87 SER A CA 1
ATOM 667 C C . SER A 1 87 ? 3.458 2.524 -8.618 1.00 89.69 87 SER A C 1
ATOM 669 O O . SER A 1 87 ? 4.299 2.404 -7.727 1.00 89.69 87 SER A O 1
ATOM 671 N N . ILE A 1 88 ? 3.711 2.227 -9.892 1.00 90.25 88 ILE A N 1
ATOM 672 C CA . ILE A 1 88 ? 5.043 1.890 -10.404 1.00 90.25 88 ILE A CA 1
ATOM 673 C C . ILE A 1 88 ? 5.660 3.197 -10.898 1.00 90.25 88 ILE A C 1
ATOM 675 O O . ILE A 1 88 ? 5.161 3.791 -11.849 1.00 90.25 88 ILE A O 1
ATOM 679 N N . ILE A 1 89 ? 6.696 3.671 -10.212 1.00 85.12 89 ILE A N 1
ATOM 680 C CA . ILE A 1 89 ? 7.388 4.924 -10.537 1.00 85.12 89 ILE A CA 1
ATOM 681 C C . ILE A 1 89 ? 8.508 4.663 -11.549 1.00 85.12 89 ILE A C 1
ATOM 683 O O . ILE A 1 89 ? 8.685 5.417 -12.499 1.00 85.12 89 ILE A O 1
ATOM 687 N N . ASP A 1 90 ? 9.248 3.577 -11.342 1.00 84.38 90 ASP A N 1
ATOM 688 C CA . ASP A 1 90 ? 10.285 3.080 -12.241 1.00 84.38 90 ASP A CA 1
ATOM 689 C C . ASP A 1 90 ? 10.111 1.560 -12.303 1.00 84.38 90 ASP A C 1
ATOM 691 O O . ASP A 1 90 ? 10.188 0.881 -11.281 1.00 84.38 90 ASP A O 1
ATOM 695 N N . GLY A 1 91 ? 9.770 1.037 -13.480 1.00 8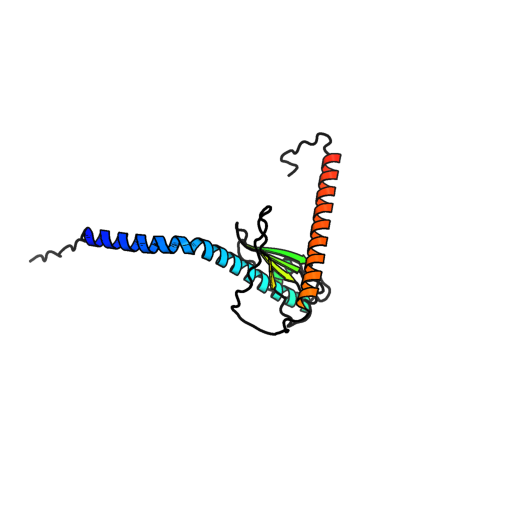6.25 91 GLY A N 1
ATOM 696 C CA . GLY A 1 91 ? 9.559 -0.394 -13.708 1.00 86.25 91 GLY A CA 1
ATOM 697 C C . GLY A 1 91 ? 10.801 -1.103 -14.240 1.00 86.25 91 GLY A C 1
ATOM 698 O O . GLY A 1 91 ? 10.690 -2.246 -14.674 1.00 86.25 91 GLY A O 1
ATOM 699 N N . SER A 1 92 ? 11.953 -0.429 -14.292 1.00 87.12 92 SER A N 1
ATOM 700 C CA . SER A 1 92 ? 13.175 -1.011 -14.839 1.00 87.12 92 SER A CA 1
ATOM 701 C C . SER A 1 92 ? 13.852 -1.961 -13.839 1.00 87.12 92 SER A C 1
ATOM 703 O O . SER A 1 92 ? 13.811 -1.730 -12.628 1.00 87.12 92 SER A O 1
ATOM 705 N N . PRO A 1 93 ? 14.540 -3.008 -14.321 1.00 81.56 93 PRO A N 1
ATOM 706 C CA . PRO A 1 93 ? 15.290 -3.936 -13.470 1.00 81.56 93 PRO A CA 1
ATOM 707 C C . PRO A 1 93 ? 16.407 -3.233 -12.678 1.00 81.56 93 PRO A C 1
ATOM 709 O O . PRO A 1 93 ? 16.655 -3.570 -11.525 1.00 81.56 93 PRO A O 1
ATOM 712 N N . ALA A 1 94 ? 17.041 -2.207 -13.254 1.00 81.69 94 ALA A N 1
ATOM 713 C CA . ALA A 1 94 ? 18.134 -1.452 -12.632 1.00 81.69 94 ALA A CA 1
ATOM 714 C C . ALA A 1 94 ? 17.663 -0.310 -11.708 1.00 81.69 94 ALA A C 1
ATOM 716 O O . ALA A 1 94 ? 18.479 0.424 -11.144 1.00 81.69 94 ALA A O 1
ATOM 717 N N . GLY A 1 95 ? 16.353 -0.089 -11.594 1.00 77.75 95 GLY A N 1
ATOM 718 C CA . GLY A 1 95 ? 15.818 1.105 -10.951 1.00 77.75 95 GLY A CA 1
ATOM 719 C C . GLY A 1 95 ? 14.475 0.932 -10.268 1.00 77.75 95 GLY A C 1
ATOM 720 O O . GLY A 1 95 ? 13.911 1.955 -9.883 1.00 77.75 95 GLY A O 1
ATOM 721 N N . LEU A 1 96 ? 13.992 -0.306 -10.105 1.00 83.19 96 LEU A N 1
ATOM 722 C CA . LEU A 1 96 ? 12.645 -0.615 -9.642 1.00 83.19 96 LEU A CA 1
ATOM 723 C C . LEU A 1 96 ? 12.252 0.250 -8.443 1.00 83.19 96 LEU A C 1
ATOM 725 O O . LEU A 1 96 ? 12.850 0.173 -7.365 1.00 83.19 96 LEU A O 1
ATOM 729 N N . PHE A 1 97 ? 11.211 1.048 -8.646 1.00 83.88 97 PHE A N 1
ATOM 730 C CA . PHE A 1 97 ? 10.659 1.957 -7.662 1.00 83.88 97 PHE A CA 1
ATOM 731 C C . PHE A 1 97 ? 9.143 1.786 -7.624 1.00 83.88 97 PHE A C 1
ATOM 733 O O . PHE A 1 97 ? 8.431 2.129 -8.570 1.00 83.88 97 PHE A O 1
ATOM 740 N N . LEU A 1 98 ? 8.653 1.248 -6.510 1.00 85.38 98 LEU A N 1
ATOM 741 C CA . LEU A 1 98 ? 7.235 1.014 -6.259 1.00 85.38 98 LEU A CA 1
ATOM 742 C C . LEU A 1 98 ? 6.773 1.868 -5.083 1.00 85.38 98 LEU A C 1
ATOM 744 O O . LEU A 1 98 ? 7.517 2.065 -4.121 1.00 85.38 98 LEU A O 1
ATOM 748 N N . LEU A 1 99 ? 5.529 2.330 -5.140 1.00 86.75 99 LEU A N 1
ATOM 749 C CA . LEU A 1 99 ? 4.858 3.056 -4.070 1.00 86.75 99 LEU A CA 1
ATOM 750 C C . LEU A 1 99 ? 3.497 2.422 -3.803 1.00 86.75 99 LEU A C 1
ATOM 752 O O . LEU A 1 99 ? 2.758 2.133 -4.735 1.00 86.75 99 LEU A O 1
ATOM 756 N N . SER A 1 100 ? 3.153 2.246 -2.534 1.00 87.62 100 SER A N 1
ATOM 757 C CA . SER A 1 100 ? 1.859 1.745 -2.080 1.00 87.62 100 SER A CA 1
ATOM 758 C C . SER A 1 100 ? 1.282 2.668 -1.016 1.00 87.62 100 SER A C 1
ATOM 760 O O . SER A 1 100 ? 1.991 3.123 -0.115 1.00 87.62 100 SER A O 1
ATOM 762 N N . ARG A 1 101 ? -0.016 2.946 -1.096 1.00 86.50 101 ARG A N 1
ATOM 763 C CA . ARG A 1 101 ? -0.744 3.741 -0.105 1.00 86.50 101 ARG A CA 1
ATOM 764 C C . ARG A 1 101 ? -2.164 3.223 0.039 1.00 86.50 101 ARG A C 1
ATOM 766 O O . ARG A 1 101 ? -2.838 2.977 -0.954 1.00 86.50 101 ARG A O 1
ATOM 773 N N . TYR A 1 102 ? -2.661 3.183 1.270 1.00 89.06 102 TYR A N 1
ATOM 774 C CA . TYR A 1 102 ? -4.089 3.013 1.505 1.00 89.06 102 TYR A CA 1
ATOM 775 C C . TYR A 1 102 ? -4.842 4.325 1.227 1.00 89.06 102 TYR A C 1
ATOM 777 O O . TYR A 1 102 ? -4.438 5.397 1.682 1.00 89.06 102 TYR A O 1
ATOM 785 N N . ASN A 1 103 ? -5.951 4.253 0.497 1.00 88.12 103 ASN A N 1
ATOM 786 C CA . ASN A 1 103 ? -6.803 5.381 0.139 1.00 88.12 103 ASN A CA 1
ATOM 787 C C . ASN A 1 103 ? -7.690 5.801 1.325 1.00 88.12 103 ASN A C 1
ATOM 789 O O . ASN A 1 103 ? -8.906 5.608 1.324 1.00 88.12 103 ASN A O 1
ATOM 793 N N . ALA A 1 104 ? -7.065 6.332 2.377 1.00 78.62 104 ALA A N 1
ATOM 794 C CA . ALA A 1 104 ? -7.747 6.943 3.510 1.00 78.62 104 ALA A CA 1
ATOM 795 C C . ALA A 1 104 ? -6.966 8.158 4.041 1.00 78.62 104 ALA A C 1
ATOM 797 O O . ALA A 1 104 ? -5.730 8.158 4.022 1.00 78.62 104 ALA A O 1
ATOM 798 N N . PRO A 1 105 ? -7.656 9.182 4.574 1.00 71.56 105 PRO A N 1
ATOM 799 C CA . PRO A 1 105 ? -7.005 10.296 5.253 1.00 71.56 105 PRO A CA 1
ATOM 800 C C . PRO A 1 105 ? -6.140 9.809 6.421 1.00 71.56 105 PRO A C 1
ATOM 802 O O . PRO A 1 105 ? -6.564 8.964 7.207 1.00 71.56 105 PRO A O 1
ATOM 805 N N . GLY A 1 106 ? -4.924 10.346 6.538 1.00 70.19 106 GLY A N 1
ATOM 806 C CA . GLY A 1 106 ? -3.977 9.973 7.595 1.00 70.19 106 GLY A CA 1
ATOM 807 C C . GLY A 1 106 ? -3.229 8.654 7.367 1.00 70.19 106 GLY A C 1
ATOM 808 O O . GLY A 1 106 ? -2.343 8.341 8.160 1.00 70.19 106 GLY A O 1
ATOM 809 N N . ALA A 1 107 ? -3.527 7.908 6.295 1.00 72.12 107 ALA A N 1
ATOM 810 C CA . ALA A 1 107 ? -2.756 6.727 5.919 1.00 72.12 107 ALA A CA 1
ATOM 811 C C . ALA A 1 107 ? -1.380 7.116 5.361 1.00 72.12 107 ALA A C 1
ATOM 813 O O . ALA A 1 107 ? -1.229 8.062 4.566 1.00 72.12 107 ALA A O 1
ATOM 814 N N . ARG A 1 108 ? -0.361 6.361 5.765 1.00 75.62 108 ARG A N 1
ATOM 815 C CA . ARG A 1 108 ? 1.019 6.562 5.320 1.00 75.62 108 ARG A CA 1
ATOM 816 C C . ARG A 1 108 ? 1.202 5.979 3.919 1.00 75.62 108 ARG A C 1
ATOM 818 O O . ARG A 1 108 ? 0.401 5.171 3.450 1.00 75.62 108 ARG A O 1
ATOM 825 N N . ALA A 1 109 ? 2.253 6.422 3.238 1.00 77.75 109 ALA A N 1
ATOM 826 C CA . ALA A 1 109 ? 2.704 5.774 2.018 1.00 77.75 109 ALA A CA 1
ATOM 827 C C . ALA A 1 109 ? 3.930 4.914 2.336 1.00 77.75 109 ALA A C 1
ATOM 829 O O . ALA A 1 109 ? 4.698 5.177 3.263 1.00 77.75 109 ALA A O 1
ATOM 830 N N . PHE A 1 110 ? 4.110 3.870 1.555 1.00 79.38 110 PHE A N 1
ATOM 831 C CA . PHE A 1 110 ? 5.239 2.966 1.639 1.00 79.38 110 PHE A CA 1
ATOM 832 C C . PHE A 1 110 ? 5.874 2.914 0.272 1.00 79.38 110 PHE A C 1
ATOM 834 O O . PHE A 1 110 ? 5.172 2.966 -0.737 1.00 79.38 110 PHE A O 1
ATOM 841 N N . PHE A 1 111 ? 7.192 2.815 0.228 1.00 77.75 111 PHE A N 1
ATOM 842 C CA . PHE A 1 111 ? 7.875 2.692 -1.039 1.00 77.75 111 PHE A CA 1
ATOM 843 C C . PHE A 1 111 ? 9.045 1.729 -0.952 1.00 77.75 111 PHE A C 1
ATOM 845 O O . PHE A 1 111 ? 9.655 1.555 0.100 1.00 77.75 111 PHE A O 1
ATOM 852 N N . SER A 1 112 ? 9.343 1.078 -2.066 1.00 77.25 112 SER A N 1
ATOM 853 C CA . SER A 1 112 ? 10.488 0.185 -2.193 1.00 77.25 112 SER A CA 1
ATOM 854 C C . SER A 1 112 ? 11.345 0.646 -3.350 1.00 77.25 112 SER A C 1
ATOM 856 O O . SER A 1 112 ? 10.817 0.973 -4.414 1.00 77.25 112 SER A O 1
ATOM 858 N N . TYR A 1 113 ? 12.656 0.632 -3.144 1.00 79.25 113 TYR A N 1
ATOM 859 C CA . TYR A 1 113 ? 13.618 0.961 -4.180 1.00 79.25 113 TYR A CA 1
ATOM 860 C C . TYR A 1 113 ? 14.729 -0.076 -4.227 1.00 79.25 113 TYR A C 1
ATOM 862 O O . TYR A 1 113 ? 15.306 -0.421 -3.194 1.00 79.25 113 TYR A O 1
ATOM 870 N N . SER A 1 114 ? 15.037 -0.543 -5.431 1.00 75.56 114 SER A N 1
ATOM 871 C CA . SER A 1 114 ? 16.178 -1.415 -5.686 1.00 75.56 114 SER A CA 1
ATOM 872 C C . SER A 1 114 ? 16.851 -1.036 -6.996 1.00 75.56 114 SER A C 1
ATOM 874 O O . SER A 1 114 ? 16.191 -0.845 -8.013 1.00 75.56 114 SER A O 1
ATOM 876 N N . ASN A 1 115 ? 18.177 -0.966 -6.965 1.00 73.62 115 ASN A N 1
ATOM 877 C CA . ASN A 1 115 ? 19.031 -0.734 -8.127 1.00 73.62 115 ASN A CA 1
ATOM 878 C C . ASN A 1 115 ? 19.377 -2.024 -8.899 1.00 73.62 115 ASN A C 1
ATOM 880 O O . ASN A 1 115 ? 20.099 -1.963 -9.888 1.00 73.62 115 ASN A O 1
ATOM 884 N N . ASP A 1 116 ? 18.898 -3.174 -8.424 1.00 73.12 116 ASP A N 1
ATOM 885 C CA . ASP A 1 116 ? 19.062 -4.480 -9.063 1.00 73.12 116 ASP A CA 1
ATOM 886 C C . ASP A 1 116 ? 17.910 -5.412 -8.649 1.00 73.12 116 ASP A C 1
ATOM 888 O O . ASP A 1 116 ? 18.027 -6.236 -7.745 1.00 73.12 116 ASP A O 1
ATOM 892 N N . ALA A 1 117 ? 16.743 -5.213 -9.259 1.00 70.94 117 ALA A N 1
ATOM 893 C CA . ALA A 1 117 ? 15.546 -6.014 -9.009 1.00 70.94 117 ALA A CA 1
ATOM 894 C C . ALA A 1 117 ? 15.547 -7.366 -9.741 1.00 70.94 117 ALA A C 1
ATOM 896 O O . ALA A 1 117 ? 14.687 -8.204 -9.462 1.00 70.94 117 ALA A O 1
ATOM 897 N N . ALA A 1 118 ? 16.473 -7.562 -10.685 1.00 70.12 118 ALA A N 1
ATOM 898 C CA . ALA A 1 118 ? 16.605 -8.794 -11.457 1.00 70.12 118 ALA A CA 1
ATOM 899 C C . ALA A 1 118 ? 17.391 -9.877 -10.702 1.00 70.12 118 ALA A C 1
ATOM 901 O O . ALA A 1 118 ? 17.194 -11.065 -10.959 1.00 70.12 118 ALA A O 1
ATOM 902 N N . SER A 1 119 ? 18.243 -9.489 -9.747 1.00 65.06 119 SER A N 1
ATOM 903 C CA . SER A 1 119 ? 18.996 -10.431 -8.919 1.00 65.06 119 SER A CA 1
ATOM 904 C C . SER A 1 119 ? 18.108 -11.127 -7.869 1.00 65.06 119 SER A C 1
ATOM 906 O O . SER A 1 119 ? 17.584 -10.473 -6.961 1.00 65.06 119 SER A O 1
ATOM 908 N N . PRO A 1 120 ? 17.955 -12.464 -7.922 1.00 55.72 120 PRO A N 1
ATOM 909 C CA . PRO A 1 120 ? 17.184 -13.204 -6.930 1.00 55.72 120 PRO A CA 1
ATOM 910 C C . PRO A 1 120 ? 17.862 -13.158 -5.550 1.00 55.72 120 PRO A C 1
ATOM 912 O O . PRO A 1 120 ? 19.066 -13.368 -5.424 1.00 55.72 120 PRO A O 1
ATOM 915 N N . GLY A 1 121 ? 17.075 -12.927 -4.495 1.00 52.84 121 GLY A N 1
ATOM 916 C CA . GLY A 1 121 ? 17.534 -13.020 -3.102 1.00 52.84 121 GLY A CA 1
ATOM 917 C C . GLY A 1 121 ? 17.997 -11.712 -2.453 1.00 52.84 121 GLY A C 1
ATOM 918 O O . GLY A 1 121 ? 18.333 -11.732 -1.271 1.00 52.84 121 GLY A O 1
ATOM 919 N N . GLN A 1 122 ? 17.970 -10.578 -3.162 1.00 54.06 122 GLN A N 1
ATOM 920 C CA . GLN A 1 122 ? 18.120 -9.264 -2.529 1.00 54.06 122 GLN A CA 1
ATOM 921 C C . GLN A 1 122 ? 16.745 -8.777 -2.049 1.00 54.06 122 GLN A C 1
ATOM 923 O O . GLN A 1 122 ? 15.869 -8.522 -2.878 1.00 54.06 122 GLN A O 1
ATOM 928 N N . PRO A 1 123 ? 16.492 -8.659 -0.732 1.00 53.62 123 PRO A N 1
ATOM 929 C CA . PRO A 1 123 ? 15.266 -8.032 -0.270 1.00 53.62 123 PRO A CA 1
ATOM 930 C C . PRO A 1 123 ? 15.292 -6.561 -0.690 1.00 53.62 123 PRO A C 1
ATOM 932 O O . PRO A 1 123 ? 16.190 -5.810 -0.303 1.00 53.62 123 PRO A O 1
ATOM 935 N N . GLY A 1 124 ? 14.297 -6.137 -1.470 1.00 57.34 124 GLY A N 1
ATOM 936 C CA . GLY A 1 124 ? 14.085 -4.725 -1.752 1.00 57.34 124 GLY A CA 1
ATOM 937 C C . GLY A 1 124 ? 14.026 -3.953 -0.445 1.00 57.34 124 GLY A C 1
ATOM 938 O O . GLY A 1 124 ? 13.279 -4.319 0.465 1.00 57.34 124 GLY A O 1
ATOM 939 N N . GLN A 1 125 ? 14.828 -2.897 -0.332 1.00 61.38 125 GLN A N 1
ATOM 940 C CA . GLN A 1 125 ? 14.811 -2.063 0.860 1.00 61.38 125 GLN A CA 1
ATOM 941 C C . GLN A 1 125 ? 13.480 -1.312 0.880 1.00 61.38 125 GLN A C 1
ATOM 943 O O . GLN A 1 125 ? 13.209 -0.464 0.022 1.00 61.38 125 GLN A O 1
ATOM 948 N N . ILE A 1 126 ? 12.621 -1.666 1.834 1.00 60.69 126 ILE A N 1
ATOM 949 C CA . ILE A 1 126 ? 11.336 -1.002 2.026 1.00 60.69 126 ILE A CA 1
ATOM 950 C C . ILE A 1 126 ? 11.567 0.193 2.933 1.00 60.69 126 ILE A C 1
ATOM 952 O O . ILE A 1 126 ? 11.932 0.056 4.101 1.00 60.69 126 ILE A O 1
ATOM 956 N N . TRP A 1 127 ? 11.309 1.370 2.390 1.00 60.31 127 TRP A N 1
ATOM 957 C CA . TRP A 1 127 ? 11.397 2.625 3.102 1.00 60.31 127 TRP A CA 1
ATOM 958 C C . TRP A 1 127 ? 9.996 3.130 3.443 1.00 60.31 127 TRP A C 1
ATOM 960 O O . TRP A 1 127 ? 9.033 3.014 2.680 1.00 60.31 127 TRP A O 1
ATOM 970 N N . MET A 1 128 ? 9.880 3.716 4.629 1.00 50.25 128 MET A N 1
ATOM 971 C CA . MET A 1 128 ? 8.633 4.288 5.121 1.00 50.25 128 MET A CA 1
ATOM 972 C C . MET A 1 128 ? 8.705 5.808 5.001 1.00 50.25 128 MET A C 1
ATOM 974 O O . MET A 1 128 ? 9.366 6.454 5.811 1.00 50.25 128 MET A O 1
ATOM 978 N N . ALA A 1 129 ? 8.000 6.394 4.032 1.00 51.12 129 ALA A N 1
ATOM 979 C CA . ALA A 1 129 ? 7.768 7.838 4.000 1.00 51.12 129 ALA A CA 1
ATOM 980 C C . ALA A 1 129 ? 6.316 8.127 4.354 1.00 51.12 129 ALA A C 1
ATOM 982 O O . ALA A 1 129 ? 5.383 7.748 3.652 1.00 51.12 129 ALA A O 1
ATOM 983 N N . GLN A 1 130 ? 6.101 8.875 5.428 1.00 49.06 130 GLN A N 1
ATOM 984 C CA . GLN A 1 130 ? 4.787 9.452 5.651 1.00 49.06 130 GLN A CA 1
ATOM 985 C C . GLN A 1 130 ? 4.570 10.566 4.618 1.00 49.06 130 GLN A C 1
ATOM 987 O O . GLN A 1 130 ? 5.085 11.668 4.780 1.00 49.06 130 GLN A O 1
ATOM 992 N N . VAL A 1 131 ? 3.808 10.286 3.557 1.00 47.06 131 VAL A N 1
ATOM 993 C CA . VAL A 1 131 ? 3.270 11.339 2.688 1.00 47.06 131 VAL A CA 1
ATOM 994 C C . VAL A 1 131 ? 2.185 12.050 3.490 1.00 47.06 131 VAL A C 1
ATOM 996 O O . VAL A 1 131 ? 1.056 11.569 3.589 1.00 47.06 131 VAL A O 1
ATOM 999 N N . LEU A 1 132 ? 2.539 13.161 4.135 1.00 43.16 132 LEU A N 1
ATOM 1000 C CA . LEU A 1 132 ? 1.542 14.051 4.717 1.00 43.16 132 LEU A CA 1
ATOM 1001 C C . LEU A 1 132 ? 0.680 14.627 3.576 1.00 43.16 132 LEU A C 1
ATOM 1003 O O . LEU A 1 132 ? 1.211 14.855 2.487 1.00 43.16 132 LEU A O 1
ATOM 1007 N N . PRO A 1 133 ? -0.639 14.815 3.768 1.00 37.81 133 PRO A N 1
ATOM 1008 C CA . PRO A 1 133 ? -1.448 15.565 2.808 1.00 37.81 133 PRO A CA 1
ATOM 1009 C C . PRO A 1 133 ? -0.819 16.947 2.567 1.00 37.81 133 PRO A C 1
ATOM 1011 O O . PRO A 1 133 ? -0.142 17.471 3.460 1.00 37.81 133 PRO A O 1
ATOM 1014 N N . GLU A 1 134 ? -1.005 17.510 1.367 1.00 36.03 134 GLU A N 1
ATOM 1015 C CA . GLU A 1 134 ? -0.454 18.825 1.009 1.00 36.03 134 GLU A CA 1
ATOM 1016 C C . GLU A 1 134 ? -0.698 19.837 2.141 1.00 36.03 134 GLU A C 1
ATOM 1018 O O . GLU A 1 134 ? -1.832 20.048 2.570 1.00 36.03 134 GLU A O 1
ATOM 1023 N N . GLY A 1 135 ? 0.386 20.423 2.665 1.00 39.50 135 GLY A N 1
ATOM 1024 C CA . GLY A 1 135 ? 0.322 21.486 3.671 1.00 39.50 135 GLY A CA 1
ATOM 1025 C C . GLY A 1 135 ? 0.642 21.115 5.125 1.00 39.50 135 GLY A C 1
ATOM 1026 O O . GLY A 1 135 ? 0.566 22.001 5.972 1.00 39.50 135 GLY A O 1
ATOM 1027 N N . GLN A 1 136 ? 1.045 19.881 5.460 1.00 37.00 136 GLN A N 1
ATOM 1028 C CA . GLN A 1 136 ? 1.559 19.583 6.810 1.00 37.00 136 GLN A CA 1
ATOM 1029 C C . GLN A 1 136 ? 3.062 19.276 6.825 1.00 37.00 136 GLN A C 1
ATOM 1031 O O . GLN A 1 136 ? 3.522 18.268 6.292 1.00 37.00 136 GLN A O 1
ATOM 1036 N N . VAL A 1 137 ? 3.828 20.161 7.474 1.00 40.84 137 VAL A N 1
ATOM 1037 C CA . VAL A 1 137 ? 5.266 20.004 7.730 1.00 40.84 137 VAL A CA 1
ATOM 1038 C C . VAL A 1 137 ? 5.450 18.848 8.717 1.00 40.84 137 VAL A C 1
ATOM 1040 O O . VAL A 1 137 ? 4.963 18.907 9.845 1.00 40.84 137 VAL A O 1
ATOM 1043 N N . GLY A 1 138 ? 6.094 17.765 8.282 1.00 41.84 138 GLY A N 1
ATOM 1044 C CA . GLY A 1 138 ? 6.317 16.591 9.122 1.00 41.84 138 GLY A CA 1
ATOM 1045 C C . GLY A 1 138 ? 7.178 16.928 10.340 1.00 41.84 138 GLY A C 1
ATOM 1046 O O . GLY A 1 138 ? 8.264 17.488 10.201 1.00 41.84 138 GLY A O 1
ATOM 1047 N N . GLY A 1 139 ? 6.696 16.574 11.533 1.00 34.25 139 GLY A N 1
ATOM 1048 C CA . GLY A 1 139 ? 7.512 16.564 12.748 1.00 34.25 139 GLY A CA 1
ATOM 1049 C C . GLY A 1 139 ? 8.649 15.529 12.669 1.00 34.25 139 GLY A C 1
ATOM 1050 O O . GLY A 1 139 ? 8.655 14.688 11.764 1.00 34.25 139 GLY A O 1
ATOM 1051 N N . PRO A 1 140 ? 9.622 15.582 13.598 1.00 39.12 140 PRO A N 1
ATOM 1052 C CA . PRO A 1 140 ? 10.829 14.762 13.549 1.00 39.12 140 PRO A CA 1
ATOM 1053 C C . PRO A 1 140 ? 10.501 13.268 13.436 1.00 39.12 140 PRO A C 1
ATOM 1055 O O . PRO A 1 140 ? 9.695 12.715 14.187 1.00 39.12 140 PRO A O 1
ATOM 1058 N N . GLN A 1 141 ? 11.135 12.631 12.453 1.00 44.03 141 GLN A N 1
ATOM 1059 C CA . GLN A 1 141 ? 11.008 11.214 12.131 1.00 44.03 141 GLN A CA 1
ATOM 1060 C C . GLN A 1 141 ? 11.308 10.372 13.379 1.00 44.03 141 GLN A C 1
ATOM 1062 O O . GLN A 1 141 ? 12.403 10.447 13.931 1.00 44.03 141 GLN A O 1
ATOM 1067 N N . SER A 1 142 ? 10.347 9.565 13.831 1.00 39.12 142 SER A N 1
ATOM 1068 C CA . SER A 1 142 ? 10.600 8.578 14.886 1.00 39.12 142 SER A CA 1
ATOM 1069 C C . SER A 1 142 ? 11.075 7.257 14.264 1.00 39.12 142 SER A C 1
ATOM 1071 O O . SER A 1 142 ? 10.394 6.741 13.370 1.00 39.12 142 SER A O 1
ATOM 1073 N N . PRO A 1 143 ? 12.212 6.693 14.713 1.00 45.97 143 PRO A N 1
ATOM 1074 C CA . PRO A 1 143 ? 12.689 5.382 14.290 1.00 45.97 143 PRO A CA 1
ATOM 1075 C C . PRO A 1 143 ? 11.966 4.259 15.055 1.00 45.97 143 PRO A C 1
ATOM 1077 O O . PRO A 1 143 ? 11.727 4.372 16.253 1.00 45.97 143 PRO A O 1
ATOM 1080 N N . GLY A 1 144 ? 11.681 3.147 14.370 1.00 31.34 144 GLY A N 1
ATOM 1081 C CA . GLY A 1 144 ? 11.425 1.846 15.000 1.00 31.34 144 GLY A CA 1
ATOM 1082 C C . GLY A 1 144 ? 9.960 1.426 15.171 1.00 31.34 144 GLY A C 1
ATOM 1083 O O . GLY A 1 144 ? 9.292 1.811 16.121 1.00 31.34 144 GLY A O 1
ATOM 1084 N N . LEU A 1 145 ? 9.519 0.494 14.321 1.00 38.66 145 LEU A N 1
ATOM 1085 C CA . LEU A 1 145 ? 8.885 -0.739 14.795 1.00 38.66 145 LEU A CA 1
ATOM 1086 C C . LEU A 1 145 ? 9.560 -1.909 14.073 1.00 38.66 145 LEU A C 1
ATOM 1088 O O . LEU A 1 145 ? 9.224 -2.270 12.948 1.00 38.66 145 LEU A O 1
ATOM 1092 N N . THR A 1 146 ? 10.575 -2.447 14.740 1.00 39.62 146 THR A N 1
ATOM 1093 C CA . THR A 1 146 ? 11.134 -3.779 14.531 1.00 39.62 146 THR A CA 1
ATOM 1094 C C . THR A 1 146 ? 10.083 -4.815 14.937 1.00 39.62 146 THR A C 1
ATOM 1096 O O . THR A 1 146 ? 9.595 -4.800 16.064 1.00 39.62 146 THR A O 1
ATOM 1099 N N . GLY A 1 147 ? 9.714 -5.704 14.010 1.00 29.81 147 GLY A N 1
ATOM 1100 C CA . GLY A 1 147 ? 8.688 -6.719 14.259 1.00 29.81 147 GLY A CA 1
ATOM 1101 C C . GLY A 1 147 ? 8.459 -7.746 13.142 1.00 29.81 147 GLY A C 1
ATOM 1102 O O . GLY A 1 147 ? 7.309 -8.071 12.905 1.00 29.81 147 GLY A O 1
ATOM 1103 N N . GLY A 1 148 ? 9.533 -8.216 12.484 1.00 32.22 148 GLY A N 1
ATOM 1104 C CA . GLY A 1 148 ? 9.730 -9.554 11.866 1.00 32.22 148 GLY A CA 1
ATOM 1105 C C . GLY A 1 148 ? 8.843 -10.069 10.702 1.00 32.22 148 GLY A C 1
ATOM 1106 O O . GLY A 1 148 ? 7.674 -9.712 10.616 1.00 32.22 148 GLY A O 1
ATOM 1107 N N . PRO A 1 149 ? 9.368 -10.972 9.834 1.00 39.03 149 PRO A N 1
ATOM 1108 C CA . PRO A 1 149 ? 1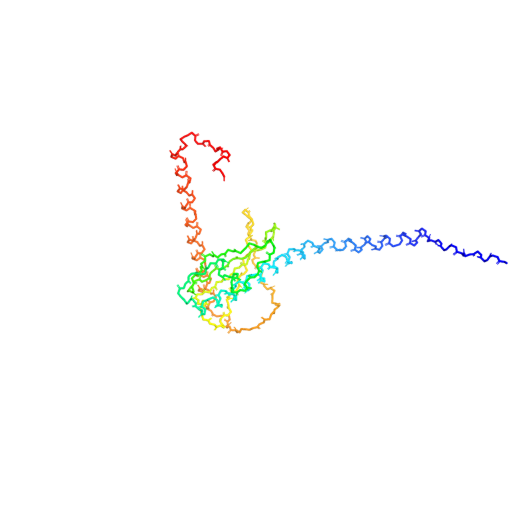0.621 -11.720 9.990 1.00 39.03 149 PRO A CA 1
ATOM 1109 C C . PRO A 1 149 ? 11.827 -11.099 9.250 1.00 39.03 149 PRO A C 1
ATOM 1111 O O . PRO A 1 149 ? 11.716 -10.613 8.128 1.00 39.03 149 PRO A O 1
ATOM 1114 N N . SER A 1 150 ? 12.984 -11.135 9.924 1.00 40.34 150 SER A N 1
ATOM 1115 C CA . SER A 1 150 ? 14.359 -10.953 9.404 1.00 40.34 150 SER A CA 1
ATOM 1116 C C . SER A 1 150 ? 14.692 -12.053 8.369 1.00 40.34 150 SER A C 1
ATOM 1118 O O . SER A 1 150 ? 14.040 -13.090 8.389 1.00 40.34 150 SER A O 1
ATOM 1120 N N . ALA A 1 151 ? 15.658 -11.976 7.447 1.00 37.28 151 ALA A N 1
ATOM 1121 C CA . ALA A 1 151 ? 17.062 -11.540 7.490 1.00 37.28 151 ALA A CA 1
ATOM 1122 C C . ALA A 1 151 ? 17.547 -11.347 6.017 1.00 37.28 151 ALA A C 1
ATOM 1124 O O . ALA A 1 151 ? 16.932 -11.902 5.116 1.00 37.28 151 ALA A O 1
ATOM 1125 N N . GLN A 1 152 ? 18.582 -10.576 5.667 1.00 28.20 152 GLN A N 1
ATOM 1126 C CA . GLN A 1 152 ? 19.971 -10.750 6.101 1.00 28.20 152 GLN A CA 1
ATOM 1127 C C . GLN A 1 152 ? 20.763 -9.431 6.032 1.00 28.20 152 GLN A C 1
ATOM 1129 O O . GLN A 1 152 ? 20.526 -8.583 5.176 1.00 28.20 152 GLN A O 1
ATOM 1134 N N . GLY A 1 153 ? 21.646 -9.251 7.016 1.00 25.97 153 GLY A N 1
ATOM 1135 C CA . GLY A 1 153 ? 22.226 -7.972 7.406 1.00 25.97 153 GLY A CA 1
ATOM 1136 C C . GLY A 1 153 ? 23.249 -7.357 6.453 1.00 25.97 153 GLY A C 1
ATOM 1137 O O . GLY A 1 153 ? 24.061 -8.041 5.839 1.00 25.97 153 GLY A O 1
ATOM 1138 N N . GLY A 1 154 ? 23.251 -6.027 6.455 1.00 26.14 154 GLY A N 1
ATOM 1139 C CA . GLY A 1 154 ? 24.443 -5.205 6.298 1.00 26.14 154 GLY A CA 1
ATOM 1140 C C . GLY A 1 154 ? 24.556 -4.317 7.536 1.00 26.14 154 GLY A C 1
ATOM 1141 O O . GLY A 1 154 ? 23.542 -3.826 8.038 1.00 26.14 154 GLY A O 1
ATOM 1142 N N . GLU A 1 155 ? 25.766 -4.166 8.065 1.00 26.59 155 GLU A N 1
ATOM 1143 C CA . GLU A 1 155 ? 26.090 -3.240 9.153 1.00 26.59 155 GLU A CA 1
ATOM 1144 C C . GLU A 1 155 ? 25.539 -1.824 8.873 1.00 26.59 155 GLU A C 1
ATOM 1146 O O . GLU A 1 155 ? 25.392 -1.438 7.708 1.00 26.59 155 GLU A O 1
ATOM 1151 N N . PRO A 1 156 ? 25.246 -1.001 9.900 1.00 35.72 156 PRO A N 1
ATOM 1152 C CA . PRO A 1 156 ? 24.910 0.407 9.707 1.00 35.72 156 PRO A CA 1
ATOM 1153 C C . PRO A 1 156 ? 26.172 1.179 9.285 1.00 35.72 156 PRO A C 1
ATOM 1155 O O . PRO A 1 156 ? 26.781 1.895 10.072 1.00 35.72 156 PRO A O 1
ATOM 1158 N N . GLY A 1 157 ? 26.592 1.009 8.033 1.00 35.78 157 GLY A N 1
ATOM 1159 C CA . GLY A 1 157 ? 27.811 1.582 7.480 1.00 35.78 157 GLY A CA 1
ATOM 1160 C C . GLY A 1 157 ? 27.647 1.877 5.991 1.00 35.78 157 GLY A C 1
ATOM 1161 O O . GLY A 1 157 ? 27.500 0.972 5.181 1.00 35.78 157 GLY A O 1
ATOM 1162 N N . GLN A 1 158 ? 27.654 3.165 5.636 1.00 37.78 158 GLN A N 1
ATOM 1163 C CA . GLN A 1 158 ? 27.826 3.740 4.286 1.00 37.78 158 GLN A CA 1
ATOM 1164 C C . GLN A 1 158 ? 26.822 3.425 3.151 1.00 37.78 158 GLN A C 1
ATOM 1166 O O . GLN A 1 158 ? 26.621 4.303 2.313 1.00 37.78 158 GLN A O 1
ATOM 1171 N N . GLY A 1 159 ? 26.153 2.269 3.099 1.00 40.81 159 GLY A N 1
ATOM 1172 C CA . GLY A 1 159 ? 25.266 1.904 1.974 1.00 40.81 159 GLY A CA 1
ATOM 1173 C C . GLY A 1 159 ? 23.910 2.624 1.955 1.00 40.81 159 GLY A C 1
ATOM 1174 O O . GLY A 1 159 ? 23.379 2.957 0.897 1.00 40.81 159 GLY A O 1
ATOM 1175 N N . ASN A 1 160 ? 23.357 2.939 3.127 1.00 46.84 160 ASN A N 1
ATOM 1176 C CA . ASN A 1 160 ? 22.039 3.577 3.227 1.00 46.84 160 ASN A CA 1
ATOM 1177 C C . ASN A 1 160 ? 22.051 5.027 2.722 1.00 46.84 160 ASN A C 1
ATOM 1179 O O . ASN A 1 160 ? 21.058 5.490 2.167 1.00 46.84 160 ASN A O 1
ATOM 1183 N N . SER A 1 161 ? 23.176 5.732 2.865 1.00 49.22 161 SER A N 1
ATOM 1184 C CA . SER A 1 161 ? 23.303 7.139 2.470 1.00 49.22 161 SER A CA 1
ATOM 1185 C C . SER A 1 161 ? 23.341 7.324 0.951 1.00 49.22 161 SER A C 1
ATOM 1187 O O . SER A 1 161 ? 22.779 8.290 0.442 1.00 49.22 161 SER A O 1
ATOM 1189 N N . SER A 1 162 ? 23.961 6.401 0.208 1.00 52.00 162 SER A N 1
ATOM 1190 C CA . SER A 1 162 ? 24.004 6.454 -1.261 1.00 52.00 162 SER A CA 1
ATOM 1191 C C . SER A 1 162 ? 22.656 6.084 -1.880 1.00 52.00 162 SER A C 1
ATOM 1193 O O . SER A 1 162 ? 22.209 6.746 -2.816 1.00 52.00 162 SER A O 1
ATOM 1195 N N . VAL A 1 163 ? 21.962 5.095 -1.310 1.00 53.25 163 VAL A N 1
ATOM 1196 C CA . VAL A 1 163 ? 20.591 4.737 -1.697 1.00 53.25 163 VAL A CA 1
ATOM 1197 C C . VAL A 1 163 ? 19.627 5.888 -1.396 1.00 53.25 163 VAL A C 1
ATOM 1199 O O . VAL A 1 163 ? 18.852 6.267 -2.270 1.00 53.25 163 VAL A O 1
ATOM 1202 N N . GLN A 1 164 ? 19.720 6.514 -0.216 1.00 55.22 164 GLN A N 1
ATOM 1203 C CA . GLN A 1 164 ? 18.937 7.709 0.134 1.00 55.22 164 GLN A CA 1
ATOM 1204 C C . GLN A 1 164 ? 19.222 8.898 -0.792 1.00 55.22 164 GLN A C 1
ATOM 1206 O O . GLN A 1 164 ? 18.286 9.567 -1.226 1.00 55.22 164 GLN A O 1
ATOM 1211 N N . ALA A 1 165 ? 20.487 9.154 -1.131 1.00 55.03 165 ALA A N 1
ATOM 1212 C CA . ALA A 1 165 ? 20.851 10.219 -2.064 1.00 55.03 165 ALA A CA 1
ATOM 1213 C C . ALA A 1 165 ? 20.307 9.952 -3.479 1.00 55.03 165 ALA A C 1
ATOM 1215 O O . ALA A 1 165 ? 19.804 10.868 -4.132 1.00 55.03 165 ALA A O 1
ATOM 1216 N N . ASN A 1 166 ? 20.352 8.698 -3.939 1.00 62.44 166 ASN A N 1
ATOM 1217 C CA . ASN A 1 166 ? 19.816 8.298 -5.239 1.00 62.44 166 ASN A CA 1
ATOM 1218 C C . ASN A 1 166 ? 18.283 8.421 -5.289 1.00 62.44 166 ASN A C 1
ATOM 1220 O O . ASN A 1 166 ? 17.742 9.012 -6.222 1.00 62.44 166 ASN A O 1
ATOM 1224 N N . LEU A 1 167 ? 17.601 7.954 -4.240 1.00 63.06 167 LEU A N 1
ATOM 1225 C CA . LEU A 1 167 ? 16.161 8.113 -4.034 1.00 63.06 167 LEU A CA 1
ATOM 1226 C C . LEU A 1 167 ? 15.739 9.582 -4.075 1.00 63.06 167 LEU A C 1
ATOM 1228 O O . LEU A 1 167 ? 14.840 9.949 -4.828 1.00 63.06 167 LEU A O 1
ATOM 1232 N N . LEU A 1 168 ? 16.413 10.433 -3.298 1.00 64.31 168 LEU A N 1
ATOM 1233 C CA . LEU A 1 168 ? 16.119 11.863 -3.250 1.00 64.31 168 LEU A CA 1
ATOM 1234 C C . LEU A 1 168 ? 16.327 12.520 -4.623 1.00 64.31 168 LEU A C 1
ATOM 1236 O O . LEU A 1 168 ? 15.509 13.335 -5.048 1.00 64.31 168 LEU A O 1
ATOM 1240 N N . GLY A 1 169 ? 17.376 12.119 -5.349 1.00 68.31 169 GLY A N 1
ATOM 1241 C CA . GLY A 1 169 ? 17.623 12.549 -6.724 1.00 68.31 169 GLY A CA 1
ATOM 1242 C C . GLY A 1 169 ? 16.501 12.151 -7.687 1.00 68.31 169 GLY A C 1
ATOM 1243 O O . GLY A 1 169 ? 15.983 13.010 -8.404 1.00 68.31 169 GLY A O 1
ATOM 1244 N N . LYS A 1 170 ? 16.079 10.878 -7.673 1.00 66.12 170 LYS A N 1
ATOM 1245 C CA . LYS A 1 170 ? 14.982 10.368 -8.515 1.00 66.12 170 LYS A CA 1
ATOM 1246 C C . LYS A 1 170 ? 13.658 11.071 -8.208 1.00 66.12 170 LYS A C 1
ATOM 1248 O O . LYS A 1 170 ? 12.992 11.537 -9.130 1.00 66.12 170 L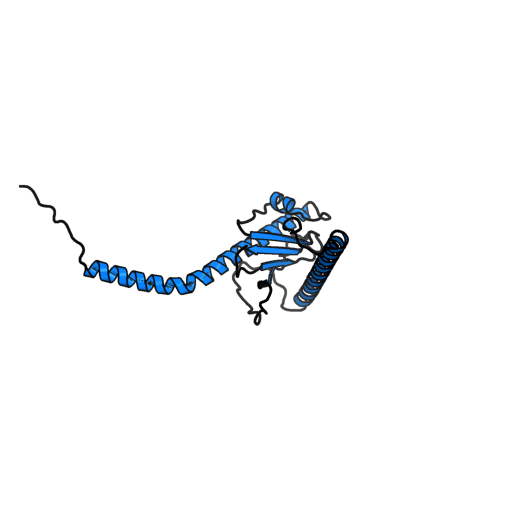YS A O 1
ATOM 1253 N N . CYS A 1 171 ? 13.308 11.222 -6.930 1.00 65.19 171 CYS A N 1
ATOM 1254 C CA . CYS A 1 171 ? 12.091 11.919 -6.506 1.00 65.19 171 CYS A CA 1
ATOM 1255 C C . CYS A 1 171 ? 12.082 13.388 -6.954 1.00 65.19 171 CYS A C 1
ATOM 1257 O O . CYS A 1 171 ? 11.084 13.853 -7.502 1.00 65.19 171 CYS A O 1
ATOM 1259 N N . ASN A 1 172 ? 13.197 14.108 -6.790 1.00 71.69 172 ASN A N 1
ATOM 1260 C CA . ASN A 1 172 ? 13.309 15.500 -7.232 1.00 71.69 172 ASN A CA 1
ATOM 1261 C C . ASN A 1 172 ? 13.227 15.633 -8.760 1.00 71.69 172 ASN A C 1
ATOM 1263 O O . ASN A 1 172 ? 12.620 16.578 -9.263 1.00 71.69 172 ASN A O 1
ATOM 1267 N N . ALA A 1 173 ? 13.817 14.696 -9.508 1.00 70.94 173 ALA A N 1
ATOM 1268 C CA . ALA A 1 173 ? 13.754 14.689 -10.967 1.00 70.94 173 ALA A CA 1
ATOM 1269 C C . ALA A 1 173 ? 12.325 14.451 -11.475 1.00 70.94 173 ALA A C 1
ATOM 1271 O O . ALA A 1 173 ? 11.850 15.200 -12.327 1.00 70.94 173 ALA A O 1
ATOM 1272 N N . LEU A 1 174 ? 11.621 13.469 -10.906 1.00 71.06 174 LEU A N 1
ATOM 1273 C CA . LEU A 1 174 ? 10.226 13.177 -11.240 1.00 71.06 174 LEU A CA 1
ATOM 1274 C C . LEU A 1 174 ? 9.293 14.331 -10.877 1.00 71.06 174 LEU A C 1
ATOM 1276 O O . LEU A 1 174 ? 8.450 14.710 -11.684 1.00 71.06 174 LEU A O 1
ATOM 1280 N N . ALA A 1 175 ? 9.480 14.938 -9.702 1.00 70.50 175 ALA A N 1
ATOM 1281 C CA . ALA A 1 175 ? 8.708 16.107 -9.293 1.00 70.50 175 ALA A CA 1
ATOM 1282 C C . ALA A 1 175 ? 8.920 17.286 -10.253 1.00 70.50 175 ALA A C 1
ATOM 1284 O O . ALA A 1 175 ? 7.964 17.951 -10.650 1.00 70.50 175 ALA A O 1
ATOM 1285 N N . LYS A 1 176 ? 10.167 17.522 -10.680 1.00 72.00 176 LYS A N 1
ATOM 1286 C CA . LYS A 1 176 ? 10.493 18.563 -11.659 1.00 72.00 176 LYS A CA 1
ATOM 1287 C C . LYS A 1 176 ? 9.851 18.290 -13.018 1.00 72.00 176 LYS A C 1
ATOM 1289 O O . LYS A 1 176 ? 9.390 19.228 -13.662 1.00 72.00 176 LYS A O 1
ATOM 1294 N N . GLU A 1 177 ? 9.833 17.036 -13.458 1.00 73.19 177 GLU A N 1
ATOM 1295 C CA . GLU A 1 177 ? 9.235 16.656 -14.737 1.00 73.19 177 GLU A CA 1
ATOM 1296 C C . GLU A 1 177 ? 7.708 16.779 -14.715 1.00 73.19 177 GLU A C 1
ATOM 1298 O O . GLU A 1 177 ? 7.135 17.405 -15.604 1.00 73.19 177 GLU A O 1
ATOM 1303 N N . ALA A 1 178 ? 7.055 16.313 -13.648 1.00 70.94 178 ALA A N 1
ATOM 1304 C CA . ALA A 1 178 ? 5.620 16.502 -13.450 1.00 70.94 178 ALA A CA 1
ATOM 1305 C C . ALA A 1 178 ? 5.236 17.993 -13.418 1.00 70.94 178 ALA A C 1
ATOM 1307 O O . ALA A 1 178 ? 4.257 18.396 -14.046 1.00 70.94 178 ALA A O 1
ATOM 1308 N N . LEU A 1 179 ? 6.041 18.835 -12.756 1.00 73.75 179 LEU A N 1
ATOM 1309 C CA . LEU A 1 179 ? 5.830 20.284 -12.727 1.00 73.75 179 LEU A CA 1
ATOM 1310 C C . LEU A 1 179 ? 5.962 20.913 -14.123 1.00 73.75 179 LEU A C 1
ATOM 1312 O O . LEU A 1 179 ? 5.161 21.771 -14.490 1.00 73.75 179 LEU A O 1
ATOM 1316 N N . ARG A 1 180 ? 6.950 20.487 -14.921 1.00 78.44 180 ARG A N 1
ATOM 1317 C CA . ARG A 1 180 ? 7.112 20.960 -16.306 1.00 78.44 180 ARG A CA 1
ATOM 1318 C C . ARG A 1 180 ? 5.943 20.561 -17.190 1.00 78.44 180 ARG A C 1
ATOM 1320 O O . ARG A 1 180 ? 5.479 21.388 -17.968 1.00 78.44 180 ARG A O 1
ATOM 1327 N N . GLN A 1 181 ? 5.469 19.325 -17.069 1.00 83.62 181 GLN A N 1
ATOM 1328 C CA . GLN A 1 181 ? 4.317 18.843 -17.827 1.00 83.62 181 GLN A CA 1
ATOM 1329 C C . GLN A 1 181 ? 3.056 19.618 -17.449 1.00 83.62 181 GLN A C 1
ATOM 1331 O O . GLN A 1 181 ? 2.371 20.118 -18.335 1.00 83.62 181 GLN A O 1
ATOM 1336 N N . ALA A 1 182 ? 2.801 19.817 -16.153 1.00 76.25 182 ALA A N 1
ATOM 1337 C CA . ALA A 1 182 ? 1.684 20.633 -15.682 1.00 76.25 182 ALA A CA 1
ATOM 1338 C C . ALA A 1 182 ? 1.764 22.077 -16.206 1.00 76.25 182 ALA A C 1
ATOM 1340 O O . ALA A 1 182 ? 0.760 22.624 -16.657 1.00 76.25 182 ALA A O 1
ATOM 1341 N N . PHE A 1 183 ? 2.960 22.676 -16.212 1.00 84.12 183 PHE A N 1
ATOM 1342 C CA . PHE A 1 183 ? 3.173 24.010 -16.771 1.00 84.12 183 PHE A CA 1
ATOM 1343 C C . PHE A 1 183 ? 2.906 24.060 -18.281 1.00 84.12 183 PHE A C 1
ATOM 1345 O O . PHE A 1 183 ? 2.224 24.968 -18.747 1.00 84.12 183 PHE A O 1
ATOM 1352 N N . HIS A 1 184 ? 3.386 23.077 -19.048 1.00 80.62 184 HIS A N 1
ATOM 1353 C CA . HIS A 1 184 ? 3.125 22.997 -20.486 1.00 80.62 184 HIS A CA 1
ATOM 1354 C C . HIS A 1 184 ? 1.640 22.810 -20.802 1.00 80.62 184 HIS A C 1
ATOM 1356 O O . HIS A 1 184 ? 1.127 23.482 -21.694 1.00 80.62 184 HIS A O 1
ATOM 1362 N N . THR A 1 185 ? 0.947 21.950 -20.054 1.00 82.69 185 THR A N 1
ATOM 1363 C CA . THR A 1 185 ? -0.500 21.740 -20.184 1.00 82.69 185 THR A CA 1
ATOM 1364 C C . THR A 1 185 ? -1.282 23.004 -19.835 1.00 82.69 185 THR A C 1
ATOM 1366 O O . THR A 1 185 ? -2.221 23.368 -20.536 1.00 82.69 185 THR A O 1
ATOM 1369 N N . ALA A 1 186 ? -0.876 23.726 -18.788 1.00 79.31 186 ALA A N 1
ATOM 1370 C CA . ALA A 1 186 ? -1.477 25.013 -18.460 1.00 79.31 186 ALA A CA 1
ATOM 1371 C C . ALA A 1 186 ? -1.225 26.045 -19.573 1.00 79.31 186 ALA A C 1
ATOM 1373 O O . ALA A 1 186 ? -2.131 26.779 -19.961 1.00 79.31 186 ALA A O 1
ATOM 1374 N N . GLN A 1 187 ? -0.014 26.087 -20.134 1.00 84.12 187 GLN A N 1
ATOM 1375 C CA . GLN A 1 187 ? 0.332 27.021 -21.202 1.00 84.12 187 GLN A CA 1
ATOM 1376 C C . GLN A 1 187 ? -0.451 26.745 -22.493 1.00 84.12 187 GLN A C 1
ATOM 1378 O O . GLN A 1 187 ? -0.923 27.695 -23.118 1.00 84.12 187 GLN A O 1
ATOM 1383 N N . SER A 1 188 ? -0.619 25.478 -22.888 1.00 81.50 188 SER A N 1
ATOM 1384 C CA . SER A 1 188 ? -1.430 25.120 -24.058 1.00 81.50 188 SER A CA 1
ATOM 1385 C C . SER A 1 188 ? -2.907 25.444 -23.843 1.00 81.50 188 SER A C 1
ATOM 1387 O O . SER A 1 188 ? -3.542 25.963 -24.758 1.00 81.50 188 SER A O 1
ATOM 1389 N N . PHE A 1 189 ? -3.425 25.242 -22.628 1.00 79.62 189 PHE A N 1
ATOM 1390 C CA . PHE A 1 189 ? -4.783 25.637 -22.263 1.00 79.62 189 PHE A CA 1
ATOM 1391 C C . PHE A 1 189 ? -5.012 27.148 -22.429 1.00 79.62 189 PHE A C 1
ATOM 1393 O O . PHE A 1 189 ? -5.973 27.562 -23.069 1.00 79.62 189 PHE A O 1
ATOM 1400 N N . PHE A 1 190 ? -4.110 27.998 -21.930 1.00 77.56 190 PHE A N 1
ATOM 1401 C CA . PHE A 1 190 ? -4.259 29.453 -22.088 1.00 77.56 190 PHE A CA 1
ATOM 1402 C C . PHE A 1 190 ? -4.065 29.938 -23.532 1.00 77.56 190 PHE A C 1
ATOM 1404 O O . PHE A 1 190 ? -4.577 30.995 -23.893 1.00 77.56 190 PHE A O 1
ATOM 1411 N N . GLN A 1 191 ? -3.362 29.178 -24.378 1.00 79.06 191 GLN A N 1
ATOM 1412 C CA . GLN A 1 191 ? -3.270 29.471 -25.812 1.00 79.06 191 GLN A CA 1
ATOM 1413 C C . GLN A 1 191 ? -4.560 29.124 -26.562 1.00 79.06 191 GLN A C 1
ATOM 1415 O O . GLN A 1 191 ? -4.933 29.850 -27.482 1.00 79.06 191 GLN A O 1
ATOM 1420 N N . SER A 1 192 ? -5.245 28.041 -26.182 1.00 78.75 192 SER A N 1
ATOM 1421 C CA . SER A 1 192 ? -6.539 27.666 -26.766 1.00 78.75 192 SER A CA 1
ATOM 1422 C C . SER A 1 192 ? -7.717 28.447 -26.180 1.00 78.75 192 SER A C 1
ATOM 1424 O O . SER A 1 192 ? -8.754 28.562 -26.830 1.00 78.75 192 SER A O 1
ATOM 1426 N N . ASN A 1 193 ? -7.563 28.999 -24.972 1.00 75.81 193 ASN A N 1
ATOM 1427 C CA . ASN A 1 193 ? -8.609 29.692 -24.223 1.00 75.81 193 ASN A CA 1
ATOM 1428 C C . ASN A 1 193 ? -8.111 31.076 -23.759 1.00 75.81 193 ASN A C 1
ATOM 1430 O O . ASN A 1 193 ? -7.793 31.251 -22.578 1.00 75.81 193 ASN A O 1
ATOM 1434 N N . PRO A 1 194 ? -8.064 32.077 -24.663 1.00 71.75 194 PRO A N 1
ATOM 1435 C CA . PRO A 1 194 ? -7.556 33.419 -24.354 1.00 71.75 194 PRO A CA 1
ATOM 1436 C C . PRO A 1 194 ? -8.368 34.146 -23.270 1.00 71.75 194 PRO A C 1
ATOM 1438 O O . PRO A 1 194 ? -7.855 35.048 -22.612 1.00 71.75 194 PRO A O 1
ATOM 1441 N N . ASP A 1 195 ? -9.611 33.717 -23.045 1.00 74.12 195 ASP A N 1
ATOM 1442 C CA . ASP A 1 195 ? -10.536 34.300 -22.070 1.00 74.12 195 ASP A CA 1
ATOM 1443 C C . ASP A 1 195 ? -10.277 33.794 -20.634 1.00 74.12 195 ASP A C 1
ATOM 1445 O O . ASP A 1 195 ? -10.869 34.293 -19.679 1.00 74.12 195 ASP A O 1
ATOM 1449 N N . GLY A 1 196 ? -9.415 32.779 -20.462 1.00 65.44 196 GLY A N 1
ATOM 1450 C CA . GLY A 1 196 ? -8.974 32.260 -19.160 1.00 65.44 196 GLY A CA 1
ATOM 1451 C C . GLY A 1 196 ? -10.053 31.586 -18.298 1.00 65.44 196 GLY A C 1
ATOM 1452 O O . GLY A 1 196 ? -9.792 31.253 -17.142 1.00 65.44 196 GLY A O 1
ATOM 1453 N N . VAL A 1 197 ? -11.263 31.381 -18.825 1.00 71.12 197 VAL A N 1
ATOM 1454 C CA . VAL A 1 197 ? -12.383 30.790 -18.080 1.00 71.12 197 VAL A CA 1
ATOM 1455 C C . VAL A 1 197 ? -12.225 29.270 -17.994 1.00 71.12 197 VAL A C 1
ATOM 1457 O O . VAL A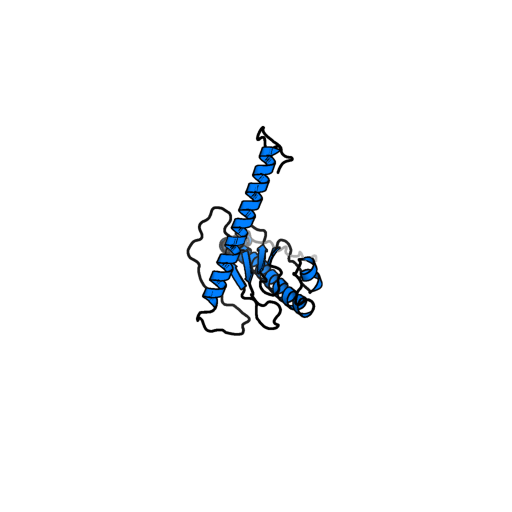 1 197 ? -12.289 28.567 -19.001 1.00 71.12 197 VAL A O 1
ATOM 1460 N N . LEU A 1 198 ? -12.079 28.754 -16.771 1.00 60.25 198 LEU A N 1
ATOM 1461 C CA . LEU A 1 198 ? -12.134 27.320 -16.473 1.00 60.25 198 LEU A CA 1
ATOM 1462 C C . LEU A 1 198 ? -13.593 26.844 -16.546 1.00 60.25 198 LEU A C 1
ATOM 1464 O O . LEU A 1 198 ? -14.357 26.985 -15.589 1.00 60.25 198 LEU A O 1
ATOM 1468 N N . THR A 1 199 ? -14.016 26.313 -17.691 1.00 58.22 199 THR A N 1
ATOM 1469 C CA . THR A 1 199 ? -15.308 25.622 -17.801 1.00 58.22 199 THR A CA 1
ATOM 1470 C C . THR A 1 199 ? -15.194 24.223 -17.188 1.00 58.22 199 THR A C 1
ATOM 1472 O O . THR A 1 199 ? -14.114 23.645 -17.133 1.00 58.22 199 THR A O 1
ATOM 1475 N N . LYS A 1 200 ? -16.304 23.648 -16.705 1.00 55.31 200 LYS A N 1
ATOM 1476 C CA . LYS A 1 200 ? -16.318 22.313 -16.063 1.00 55.31 200 LYS A CA 1
ATOM 1477 C C . LYS A 1 200 ? -15.837 21.168 -16.972 1.00 55.31 200 LYS A C 1
ATOM 1479 O O . LYS A 1 200 ? -15.611 20.077 -16.477 1.00 55.31 200 LYS A O 1
ATOM 1484 N N . GLU A 1 201 ? -15.707 21.432 -18.269 1.00 55.28 201 GLU A N 1
ATOM 1485 C CA . GLU A 1 201 ? -15.186 20.524 -19.297 1.00 55.28 201 GLU A CA 1
ATOM 1486 C C . GLU A 1 201 ? -13.638 20.519 -19.351 1.00 55.28 201 GLU A C 1
ATOM 1488 O O . GLU A 1 201 ? -13.053 19.680 -20.025 1.00 55.28 201 GLU A O 1
ATOM 1493 N N . ALA A 1 202 ? -12.973 21.477 -18.687 1.00 54.22 202 ALA A N 1
ATOM 1494 C CA . ALA A 1 202 ? -11.520 21.687 -18.712 1.00 54.22 202 ALA A CA 1
ATOM 1495 C C . ALA A 1 202 ? -10.773 21.143 -17.471 1.00 54.22 202 ALA A C 1
ATOM 1497 O O . ALA A 1 202 ? -9.567 21.358 -17.341 1.00 54.22 202 ALA A O 1
ATOM 1498 N N . LEU A 1 203 ? -11.489 20.479 -16.560 1.00 48.50 203 LEU A N 1
ATOM 1499 C CA . LEU A 1 203 ? -10.997 19.828 -15.336 1.00 48.50 203 LEU A CA 1
ATOM 1500 C C . LEU A 1 203 ? -11.253 18.323 -15.427 1.00 48.50 203 LEU A C 1
ATOM 1502 O O . LEU A 1 203 ? -10.356 17.560 -15.007 1.00 48.50 203 LEU A O 1
#

Secondary structure (DSSP, 8-state):
-------PPPPHHHHHHHHHHHHHHHHHHHHHHHHHHHHHHHHHHHHHHHHHHHHHHHHHHH-TTSPP-HHHHHHTT--PPTTEEEEEEE-STTT-EEEEEESSTTPPEEEEE-S-SSSTT---EEEEE----TT--PPPPPP----S-------SSSHHHHHHHHHHHHHHHHHHHHHHHHHHHHHHHHHH-TT----TT--

Sequence (203 aa):
MKDRAKTAGFTLIEVLLVIGIVCILAGIAVFSYSSSKTKAFDAVALEDLRQAYSSATAFFLYHPDSTLTQSDLKRYGFRPSPNVILSIIDGSPAGLFLLSRYNAPGARAFFSYSNDAASPGQPGQIWMAQVLPEGQVGGPQSPGLTGGPSAQGGEPGQGNSSVQANLLGKCNALAKEALRQAFHTAQSFFQSNPDGVLTKEAL

Foldseek 3Di:
DDDDDDDDDDDPVNVVVVVVVVVVVVVVCVVVVVVVVLVVQQVLQVVLQQLLLVLLLVLCLVVVADFDDPVSSVVSPRDRDPQKDKDFLGRGQQWTKIKIWRNDQPHWIKMFTDRHSNDPPDRTDIDTDGPHPPPDDDDDDDDDDDDDDDDDDDPPDDPVVVVVVVVVVSVVVVVVVVVVVVVVLVVVVCVVPVVPDDDPVND